Protein AF-A0A8J7U809-F1 (afdb_monomer_lite)

Radius of gyration: 21.34 Å; chains: 1; bounding box: 51×38×68 Å

Structure (mmCIF, N/CA/C/O backbone):
data_AF-A0A8J7U809-F1
#
_entry.id   AF-A0A8J7U809-F1
#
loop_
_atom_site.group_PDB
_atom_site.id
_atom_site.type_symbol
_atom_site.label_atom_id
_atom_site.label_alt_id
_atom_site.label_comp_id
_atom_site.label_asym_id
_atom_site.label_entity_id
_atom_site.label_seq_id
_atom_site.pdbx_PDB_ins_code
_atom_site.Cartn_x
_atom_site.Cartn_y
_atom_site.Cartn_z
_atom_site.occupancy
_atom_site.B_iso_or_equiv
_atom_site.auth_seq_id
_atom_site.auth_comp_id
_atom_site.auth_asym_id
_atom_site.auth_atom_id
_atom_site.pdbx_PDB_model_num
ATOM 1 N N . MET A 1 1 ? -17.780 -1.049 2.757 1.00 87.25 1 MET A N 1
ATOM 2 C CA . MET A 1 1 ? -16.863 -1.642 3.745 1.00 87.25 1 MET A CA 1
ATOM 3 C C . MET A 1 1 ? -16.172 -0.496 4.441 1.00 87.25 1 MET A C 1
ATOM 5 O O . MET A 1 1 ? -15.842 0.490 3.778 1.00 87.25 1 MET A O 1
ATOM 9 N N . ILE A 1 2 ? -15.963 -0.639 5.744 1.00 90.44 2 ILE A N 1
ATOM 10 C CA . ILE A 1 2 ? -15.298 0.356 6.579 1.00 90.44 2 ILE A CA 1
ATOM 11 C C . ILE A 1 2 ? -13.936 -0.203 6.979 1.00 90.44 2 ILE A C 1
ATOM 13 O O . ILE A 1 2 ? -13.840 -1.363 7.379 1.00 90.44 2 ILE A O 1
ATOM 17 N N . ALA A 1 3 ? -12.890 0.609 6.879 1.00 91.12 3 ALA A N 1
ATOM 18 C CA . ALA A 1 3 ? -11.590 0.267 7.443 1.00 91.12 3 ALA A CA 1
ATOM 19 C C . ALA A 1 3 ? -11.371 1.038 8.744 1.00 91.12 3 ALA A C 1
ATOM 21 O O . ALA A 1 3 ? -11.669 2.228 8.809 1.00 91.12 3 ALA A O 1
ATOM 22 N N . VAL A 1 4 ? -10.847 0.376 9.769 1.00 89.94 4 VAL A N 1
ATOM 23 C CA . VAL A 1 4 ? -10.556 0.970 11.073 1.00 89.94 4 VAL A CA 1
ATOM 24 C C . VAL A 1 4 ? -9.063 0.851 11.341 1.00 89.94 4 VAL A C 1
ATOM 26 O O . VAL A 1 4 ? -8.534 -0.257 11.362 1.00 89.94 4 VAL A O 1
ATOM 29 N N . PHE A 1 5 ? -8.403 1.981 11.580 1.00 89.75 5 PHE A N 1
ATOM 30 C CA . PHE A 1 5 ? -7.004 2.036 12.002 1.00 89.75 5 PHE A CA 1
ATOM 31 C C . PHE A 1 5 ? -6.913 2.512 13.449 1.00 89.75 5 PHE A C 1
ATOM 33 O O . PHE A 1 5 ? -7.581 3.472 13.841 1.00 89.75 5 PHE A O 1
ATOM 40 N N . LEU A 1 6 ? -6.077 1.847 14.238 1.00 83.88 6 LEU A N 1
ATOM 41 C CA . LEU A 1 6 ? -5.802 2.213 15.628 1.00 83.88 6 LEU A CA 1
ATOM 42 C C . LEU A 1 6 ? -4.673 3.248 15.675 1.00 83.88 6 LEU A C 1
ATOM 44 O O . LEU A 1 6 ? -3.724 3.136 14.906 1.00 83.88 6 LEU A O 1
ATOM 48 N N . VAL A 1 7 ? -4.774 4.253 16.553 1.00 80.94 7 VAL A N 1
ATOM 49 C CA . VAL A 1 7 ? -3.770 5.334 16.647 1.00 80.94 7 VAL A CA 1
ATOM 50 C C . VAL A 1 7 ? -3.157 5.490 18.048 1.00 80.94 7 VAL A C 1
ATOM 52 O O . VAL A 1 7 ? -2.000 5.889 18.154 1.00 80.94 7 VAL A O 1
ATOM 55 N N . ASP A 1 8 ? -3.885 5.177 19.125 1.00 68.50 8 ASP A N 1
ATOM 56 C CA . ASP A 1 8 ? -3.494 5.606 20.482 1.00 68.50 8 ASP A CA 1
ATOM 57 C C . ASP A 1 8 ? -2.320 4.858 21.126 1.00 68.50 8 ASP A C 1
ATOM 59 O O . ASP A 1 8 ? -1.417 5.502 21.653 1.00 68.50 8 ASP A O 1
ATOM 63 N N . GLU A 1 9 ? -2.325 3.520 21.146 1.00 72.81 9 GLU A N 1
ATOM 64 C CA . GLU A 1 9 ? -1.289 2.722 21.839 1.00 72.81 9 GLU A CA 1
ATOM 65 C C . GLU A 1 9 ? -0.040 2.465 20.970 1.00 72.81 9 GLU A C 1
ATOM 67 O O . GLU A 1 9 ? 0.772 1.587 21.259 1.00 72.81 9 GLU A O 1
ATOM 72 N N . ILE A 1 10 ? 0.141 3.233 19.896 1.00 78.19 10 ILE A N 1
ATOM 73 C CA . ILE A 1 10 ? 1.303 3.108 19.016 1.00 78.19 10 ILE A CA 1
ATOM 74 C C . ILE A 1 10 ? 2.456 3.946 19.586 1.00 78.19 10 ILE A C 1
ATOM 76 O O . ILE A 1 10 ? 2.270 5.110 19.953 1.00 78.19 10 ILE A O 1
ATOM 80 N N . SER A 1 11 ? 3.663 3.369 19.645 1.00 82.88 11 SER A N 1
ATOM 81 C CA . SER A 1 11 ? 4.867 4.123 20.014 1.00 82.88 11 SER A CA 1
ATOM 82 C C . SER A 1 11 ? 5.092 5.283 19.039 1.00 82.88 11 SER A C 1
ATOM 84 O O . SER A 1 11 ? 4.754 5.192 17.858 1.00 82.88 11 SER A O 1
ATOM 86 N N . GLU A 1 12 ? 5.678 6.387 19.507 1.00 84.12 12 GLU A N 1
ATOM 87 C CA . GLU A 1 12 ? 5.858 7.570 18.652 1.00 84.12 12 GLU A CA 1
ATOM 88 C C . GLU A 1 12 ? 6.683 7.241 17.393 1.00 84.12 12 GLU A C 1
ATOM 90 O O . GLU A 1 12 ? 6.360 7.707 16.305 1.00 84.12 12 GLU A O 1
ATOM 95 N N . ASP A 1 13 ? 7.667 6.342 17.505 1.00 84.25 13 ASP A N 1
ATOM 96 C CA . ASP A 1 13 ? 8.478 5.885 16.373 1.00 84.25 13 ASP A CA 1
ATOM 97 C C . ASP A 1 13 ? 7.673 5.125 15.311 1.00 84.25 13 ASP A C 1
ATOM 99 O O . ASP A 1 13 ? 7.875 5.347 14.112 1.00 84.25 13 ASP A O 1
ATOM 103 N N . ILE A 1 14 ? 6.755 4.241 15.718 1.00 85.50 14 ILE A N 1
ATOM 104 C CA . ILE A 1 14 ? 5.893 3.503 14.784 1.00 85.50 14 ILE A CA 1
ATOM 105 C C . ILE A 1 14 ? 4.862 4.457 14.172 1.00 85.50 14 ILE A C 1
ATOM 107 O O . ILE A 1 14 ? 4.617 4.402 12.965 1.00 85.50 14 ILE A O 1
ATOM 111 N N . PHE A 1 15 ? 4.295 5.364 14.972 1.00 87.19 15 PHE A N 1
ATOM 112 C CA . PHE A 1 15 ? 3.338 6.360 14.494 1.00 87.19 15 PHE A CA 1
ATOM 113 C C . PHE A 1 15 ? 3.970 7.267 13.431 1.00 87.19 15 PHE A C 1
ATOM 115 O O . PHE A 1 15 ? 3.416 7.428 12.340 1.00 87.19 15 PHE A O 1
ATOM 122 N N . GLU A 1 16 ? 5.164 7.800 13.707 1.00 86.62 16 GLU A N 1
ATOM 123 C CA . GLU A 1 16 ? 5.934 8.574 12.736 1.00 86.62 16 GLU A CA 1
ATOM 124 C C . GLU A 1 16 ? 6.230 7.760 11.480 1.00 86.62 16 GLU A C 1
ATOM 126 O O . GLU A 1 16 ? 6.070 8.269 10.372 1.00 86.62 16 GLU A O 1
ATOM 131 N N . SER A 1 17 ? 6.617 6.494 11.625 1.00 86.88 17 SER A N 1
ATOM 132 C CA . SER A 1 17 ? 6.933 5.621 10.493 1.00 86.88 17 SER A CA 1
ATOM 133 C C . SER A 1 17 ? 5.714 5.376 9.595 1.00 86.88 17 SER A C 1
ATOM 135 O O . SER A 1 17 ? 5.776 5.577 8.384 1.00 86.88 17 SER A O 1
ATOM 137 N N . PHE A 1 18 ? 4.579 4.979 10.167 1.00 89.00 18 PHE A N 1
ATOM 138 C CA . PHE A 1 18 ? 3.418 4.553 9.386 1.00 89.00 18 PHE A CA 1
ATOM 139 C C . PHE A 1 18 ? 2.595 5.726 8.827 1.00 89.00 18 PHE A C 1
ATOM 141 O O . PHE A 1 18 ? 2.173 5.700 7.665 1.00 89.00 18 PHE A O 1
ATOM 148 N N . PHE A 1 19 ? 2.376 6.772 9.633 1.00 88.56 19 PHE A N 1
ATOM 149 C CA . PHE A 1 19 ? 1.457 7.860 9.285 1.00 88.56 19 PHE A CA 1
ATOM 150 C C . PHE A 1 19 ? 2.133 9.103 8.707 1.00 88.56 19 PHE A C 1
ATOM 152 O O . PHE A 1 19 ? 1.469 9.846 7.986 1.00 88.56 19 PHE A O 1
ATOM 159 N N . LEU A 1 20 ? 3.409 9.360 9.020 1.00 87.31 20 LEU A N 1
ATOM 160 C CA . LEU A 1 20 ? 4.059 10.645 8.713 1.00 87.31 20 LEU A CA 1
ATOM 161 C C . LEU A 1 20 ? 5.297 10.517 7.819 1.00 87.31 20 LEU A C 1
ATOM 163 O O . LEU A 1 20 ? 5.642 11.450 7.096 1.00 87.31 20 LEU A O 1
ATOM 167 N N . THR A 1 21 ? 5.980 9.378 7.850 1.00 87.25 21 THR A N 1
ATOM 168 C CA . THR A 1 21 ? 7.201 9.168 7.076 1.00 87.25 21 THR A CA 1
ATOM 169 C C . THR A 1 21 ? 6.850 8.805 5.643 1.00 87.25 21 THR A C 1
ATOM 171 O O . THR A 1 21 ? 5.919 8.039 5.376 1.00 87.25 21 THR A O 1
ATOM 174 N N . ARG A 1 22 ? 7.610 9.361 4.693 1.00 85.25 22 ARG A N 1
ATOM 175 C CA . ARG A 1 22 ? 7.462 8.975 3.294 1.00 85.25 22 ARG A CA 1
ATOM 176 C C . ARG A 1 22 ? 7.934 7.539 3.095 1.00 85.25 22 ARG A C 1
ATOM 178 O O . ARG A 1 22 ? 9.057 7.174 3.424 1.00 85.25 22 ARG A O 1
ATOM 185 N N . PHE A 1 23 ? 7.044 6.757 2.519 1.00 84.69 23 PHE A N 1
ATOM 186 C CA . PHE A 1 23 ? 7.219 5.404 2.060 1.00 84.69 23 PHE A CA 1
ATOM 187 C C . PHE A 1 23 ? 6.768 5.358 0.604 1.00 84.69 23 PHE A C 1
ATOM 189 O O . PHE A 1 23 ? 5.581 5.494 0.298 1.00 84.69 23 PHE A O 1
ATOM 196 N N . CYS A 1 24 ? 7.722 5.200 -0.313 1.00 83.50 24 CYS A N 1
ATOM 197 C CA . CYS A 1 24 ? 7.431 5.185 -1.745 1.00 83.50 24 CYS A CA 1
ATOM 198 C C . CYS A 1 24 ? 6.801 6.503 -2.250 1.00 83.50 24 CYS A C 1
ATOM 200 O O . CYS A 1 24 ? 5.955 6.494 -3.142 1.00 83.50 24 CYS A O 1
ATOM 202 N N . GLY A 1 25 ? 7.203 7.652 -1.691 1.00 79.50 25 GLY A N 1
ATOM 203 C CA . GLY A 1 25 ? 6.721 8.975 -2.119 1.00 79.50 25 GLY A CA 1
ATOM 204 C C . GLY A 1 25 ? 5.319 9.365 -1.625 1.00 79.50 25 GLY A C 1
ATOM 205 O O . GLY A 1 25 ? 4.874 10.479 -1.904 1.00 79.50 25 GLY A O 1
ATOM 206 N N . ILE A 1 26 ? 4.645 8.495 -0.873 1.00 86.06 26 ILE A N 1
ATOM 207 C CA . ILE A 1 26 ? 3.425 8.757 -0.080 1.00 86.06 26 ILE A CA 1
ATOM 208 C C . ILE A 1 26 ? 3.657 8.238 1.348 1.00 86.06 26 ILE A C 1
ATOM 210 O O . ILE A 1 26 ? 4.804 8.009 1.691 1.00 86.06 26 ILE A O 1
ATOM 214 N N . THR A 1 27 ? 2.649 8.069 2.205 1.00 89.81 27 THR A N 1
ATOM 215 C CA . THR A 1 27 ? 2.818 7.364 3.498 1.00 89.81 27 THR A CA 1
ATOM 216 C C . THR A 1 27 ? 2.344 5.920 3.405 1.00 89.81 27 THR A C 1
ATOM 218 O O . THR A 1 27 ? 1.560 5.587 2.511 1.00 89.81 27 THR A O 1
ATOM 221 N N . ALA A 1 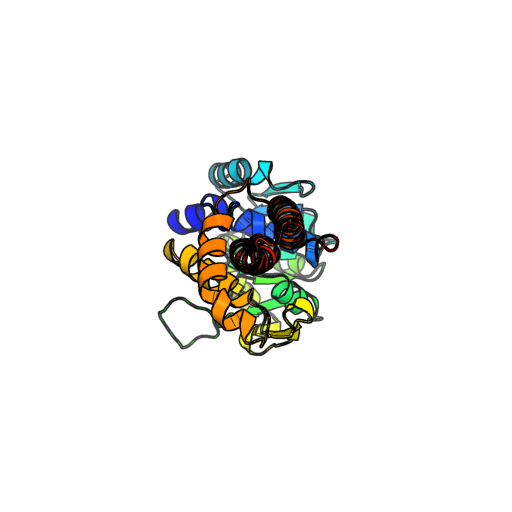28 ? 2.789 5.066 4.331 1.00 89.56 28 ALA A N 1
ATOM 222 C CA . ALA A 1 28 ? 2.309 3.686 4.423 1.00 89.56 28 ALA A CA 1
ATOM 223 C C . ALA A 1 28 ? 0.781 3.649 4.609 1.00 89.56 28 ALA A C 1
ATOM 225 O O . ALA A 1 28 ? 0.085 3.009 3.826 1.00 89.56 28 ALA A O 1
ATOM 226 N N . PHE A 1 29 ? 0.253 4.477 5.517 1.00 91.81 29 PHE A N 1
ATOM 227 C CA . PHE A 1 29 ? -1.189 4.642 5.709 1.00 91.81 29 PHE A CA 1
ATOM 228 C C . PHE A 1 29 ? -1.946 5.005 4.417 1.00 91.81 29 PHE A C 1
ATOM 230 O O . PHE A 1 29 ? -2.967 4.393 4.094 1.00 91.81 29 PHE A O 1
ATOM 237 N N . VAL A 1 30 ? -1.455 5.985 3.646 1.00 89.88 30 VAL A N 1
ATOM 238 C CA . VAL A 1 30 ? -2.095 6.392 2.382 1.00 89.88 30 VAL A CA 1
ATOM 239 C C . VAL A 1 30 ? -2.060 5.259 1.359 1.00 89.88 30 VAL A C 1
ATOM 241 O O . VAL A 1 30 ? -3.051 5.032 0.661 1.00 89.88 30 VAL A O 1
ATOM 244 N N . ARG A 1 31 ? -0.933 4.545 1.271 1.00 90.38 31 ARG A N 1
ATOM 245 C CA . ARG A 1 31 ? -0.767 3.400 0.374 1.00 90.38 31 ARG A CA 1
ATOM 246 C C . ARG A 1 31 ? -1.799 2.317 0.678 1.00 90.38 31 ARG A C 1
ATOM 248 O O . ARG A 1 31 ? -2.484 1.857 -0.234 1.00 90.38 31 ARG A O 1
ATOM 255 N N . ASP A 1 32 ? -1.941 1.949 1.944 1.00 91.81 32 ASP A N 1
ATOM 256 C CA . ASP A 1 32 ? -2.876 0.904 2.353 1.00 91.81 32 ASP A CA 1
ATOM 257 C C . ASP A 1 32 ? -4.326 1.341 2.116 1.00 91.81 32 ASP A C 1
ATOM 259 O O . ASP A 1 32 ? -5.125 0.569 1.592 1.00 91.81 32 ASP A O 1
ATOM 263 N N . CYS A 1 33 ? -4.661 2.615 2.349 1.00 90.12 33 CYS A N 1
ATOM 264 C CA . CYS A 1 33 ? -5.972 3.160 1.988 1.00 90.12 33 CYS A CA 1
ATOM 265 C C . CYS A 1 33 ? -6.284 3.044 0.484 1.00 90.12 33 CYS A C 1
ATOM 267 O O . CYS A 1 33 ? -7.431 2.773 0.119 1.00 90.12 33 CYS A O 1
ATOM 269 N N . TYR A 1 34 ? -5.302 3.238 -0.407 1.00 87.62 34 TYR A N 1
ATOM 270 C CA . TYR A 1 34 ? -5.517 3.048 -1.846 1.00 87.62 34 TYR A CA 1
ATOM 271 C C . TYR A 1 34 ? -5.812 1.595 -2.205 1.00 87.62 34 TYR A C 1
ATOM 273 O O . TYR A 1 34 ? -6.729 1.345 -2.988 1.00 87.62 34 TYR A O 1
ATOM 281 N N . ILE A 1 35 ? -5.091 0.656 -1.597 1.00 89.06 35 ILE A N 1
ATOM 282 C CA . ILE A 1 35 ? -5.301 -0.780 -1.806 1.00 89.06 35 ILE A CA 1
ATOM 283 C C . ILE A 1 35 ? -6.687 -1.185 -1.303 1.00 89.06 35 ILE A C 1
ATOM 285 O O . ILE A 1 35 ? -7.449 -1.818 -2.027 1.00 89.06 35 ILE A O 1
ATOM 289 N N . LEU A 1 36 ? -7.072 -0.734 -0.108 1.00 90.31 36 LEU A N 1
ATOM 290 C CA . LEU A 1 36 ? -8.393 -0.999 0.463 1.00 90.31 36 LEU A CA 1
ATOM 291 C C . LEU A 1 36 ? -9.534 -0.413 -0.367 1.00 90.31 36 LEU A C 1
ATOM 293 O O . LEU A 1 36 ? -10.589 -1.029 -0.520 1.00 90.31 36 LEU A O 1
ATOM 297 N N . LYS A 1 37 ? -9.339 0.773 -0.937 1.00 88.88 37 LYS A N 1
ATOM 298 C CA . LYS A 1 37 ? -10.310 1.355 -1.861 1.00 88.88 37 LYS A CA 1
ATOM 299 C C . LYS A 1 37 ? -10.422 0.540 -3.148 1.00 88.88 37 LYS A C 1
ATOM 301 O O . LYS A 1 37 ? -11.529 0.385 -3.657 1.00 88.88 37 LYS A O 1
ATOM 306 N N . LYS A 1 38 ? -9.295 0.070 -3.687 1.00 86.19 38 LYS A N 1
ATOM 307 C CA . LYS A 1 38 ? -9.244 -0.678 -4.945 1.00 86.19 38 LYS A CA 1
ATOM 308 C C . LYS A 1 38 ? -9.876 -2.067 -4.801 1.00 86.19 38 LYS A C 1
ATOM 310 O O . LYS A 1 38 ? -10.791 -2.367 -5.561 1.00 86.19 38 LYS A O 1
ATOM 315 N N . GLU A 1 39 ? -9.436 -2.851 -3.819 1.00 86.88 39 GLU A N 1
ATOM 316 C CA . GLU A 1 39 ? -9.828 -4.263 -3.679 1.00 86.88 39 GLU A CA 1
ATOM 317 C C . GLU A 1 39 ? -11.070 -4.460 -2.807 1.00 86.88 39 GLU A C 1
ATOM 319 O O . GLU A 1 39 ? -11.993 -5.183 -3.167 1.00 86.88 39 GLU A O 1
ATOM 324 N N . ALA A 1 40 ? -11.156 -3.759 -1.674 1.00 85.31 40 ALA A N 1
ATOM 325 C CA . ALA A 1 40 ? -12.255 -3.926 -0.721 1.00 85.31 40 ALA A CA 1
ATOM 326 C C . ALA A 1 40 ? -13.395 -2.901 -0.897 1.00 85.31 40 ALA A C 1
ATOM 328 O O . ALA A 1 40 ? -14.371 -2.917 -0.138 1.00 85.31 40 ALA A O 1
ATOM 329 N N . ASN A 1 41 ? -13.292 -1.995 -1.883 1.00 87.19 41 ASN A N 1
ATOM 330 C CA . ASN A 1 41 ? -14.235 -0.891 -2.116 1.00 87.19 41 ASN A CA 1
ATOM 331 C C . ASN A 1 41 ? -14.538 -0.100 -0.828 1.00 87.19 41 ASN A C 1
ATOM 333 O O . ASN A 1 41 ? -15.690 0.237 -0.521 1.00 87.19 41 ASN A O 1
ATOM 337 N N . VAL A 1 42 ? -13.493 0.146 -0.031 1.00 88.38 42 VAL A N 1
ATOM 338 C CA . VAL A 1 42 ? -13.601 0.924 1.203 1.00 88.38 42 VAL A CA 1
ATOM 339 C C . VAL A 1 42 ? -13.907 2.379 0.860 1.00 88.38 42 VAL A C 1
ATOM 341 O O . VAL A 1 42 ? -13.172 3.032 0.117 1.00 88.38 42 VAL A O 1
ATOM 344 N N . LYS A 1 43 ? -15.020 2.879 1.404 1.00 86.75 43 LYS A N 1
ATOM 345 C CA . LYS A 1 43 ? -15.488 4.262 1.205 1.00 86.75 43 LYS A CA 1
ATOM 346 C C . LYS A 1 43 ? -15.160 5.153 2.396 1.00 86.75 43 LYS A C 1
ATOM 348 O O . LYS A 1 43 ? -14.909 6.343 2.211 1.00 86.75 43 LYS A O 1
ATOM 353 N N . GLU A 1 44 ? -15.141 4.561 3.586 1.00 89.88 44 GLU A N 1
ATOM 354 C CA . GLU A 1 44 ? -14.901 5.241 4.850 1.00 89.88 44 GLU A CA 1
ATOM 355 C C . GLU A 1 44 ? -13.735 4.589 5.596 1.00 89.88 44 GLU A C 1
ATOM 357 O O . GLU A 1 44 ? -13.673 3.366 5.744 1.00 89.88 44 GLU A O 1
ATOM 362 N N . VAL A 1 45 ? -12.818 5.431 6.069 1.00 91.38 45 VAL A N 1
ATOM 363 C CA . VAL A 1 45 ? -11.714 5.053 6.948 1.00 91.38 45 VAL A CA 1
ATOM 364 C C . VAL A 1 45 ? -11.928 5.730 8.296 1.00 91.38 45 VAL A C 1
ATOM 366 O O . VAL A 1 45 ? -12.041 6.953 8.381 1.00 91.38 45 VAL A O 1
ATOM 369 N N . ILE A 1 46 ? -11.975 4.936 9.357 1.00 90.38 46 ILE A N 1
ATOM 370 C CA . ILE A 1 46 ? -12.119 5.408 10.728 1.00 90.38 46 ILE A CA 1
ATOM 371 C C . ILE A 1 46 ? -10.761 5.324 11.422 1.00 90.38 46 ILE A C 1
ATOM 373 O O . ILE A 1 46 ? -10.143 4.262 11.463 1.00 90.38 46 ILE A O 1
ATOM 377 N N . LEU A 1 47 ? -10.310 6.437 11.993 1.00 89.38 47 LEU A N 1
ATOM 378 C CA . LEU A 1 47 ? -9.174 6.465 12.910 1.00 89.38 47 LEU A CA 1
ATOM 379 C C . LEU A 1 47 ? -9.708 6.390 14.340 1.00 89.38 47 LEU A C 1
ATOM 381 O O . LEU A 1 47 ? -10.376 7.324 14.793 1.00 89.38 47 LEU A O 1
ATOM 385 N N . LEU A 1 48 ? -9.433 5.286 15.035 1.00 86.50 48 LEU A N 1
ATOM 386 C CA . LEU A 1 48 ? -9.756 5.138 16.451 1.00 86.50 48 LEU A CA 1
ATOM 387 C C . LEU A 1 48 ? -8.633 5.769 17.283 1.00 86.50 48 LEU A C 1
ATOM 389 O O . LEU A 1 48 ? -7.524 5.229 17.354 1.00 86.50 48 LEU A O 1
ATOM 393 N N . ALA A 1 49 ? -8.936 6.931 17.862 1.00 84.50 49 ALA A N 1
ATOM 394 C CA . ALA A 1 49 ? -8.016 7.722 18.668 1.00 84.50 49 ALA A CA 1
ATOM 395 C C . ALA A 1 49 ? -8.745 8.463 19.807 1.00 84.50 49 ALA A C 1
ATOM 397 O O . ALA A 1 49 ? -9.626 9.294 19.571 1.00 84.50 49 ALA A O 1
ATOM 398 N N . LYS A 1 50 ? -8.335 8.204 21.046 1.00 79.81 50 LYS A N 1
ATOM 399 C CA . LYS A 1 50 ? -8.599 8.969 22.264 1.00 79.81 50 LYS A CA 1
ATOM 400 C C . LYS A 1 50 ? -7.880 10.309 22.188 1.00 79.81 50 LYS A C 1
ATOM 402 O O . LYS A 1 50 ? -8.497 11.334 22.477 1.00 79.81 50 LYS A O 1
ATOM 407 N N . ASP A 1 51 ? -6.613 10.324 21.757 1.00 81.50 51 ASP A N 1
ATOM 408 C CA . ASP A 1 51 ? -5.916 11.579 21.468 1.00 81.50 51 ASP A CA 1
ATOM 409 C C . ASP A 1 51 ? -6.217 12.047 20.043 1.00 81.50 51 ASP A C 1
ATOM 411 O O . ASP A 1 51 ? -5.547 11.713 19.059 1.00 81.50 51 ASP A O 1
ATOM 415 N N . ARG A 1 52 ? -7.236 12.899 19.948 1.00 83.94 52 ARG A N 1
ATOM 416 C CA . ARG A 1 52 ? -7.668 13.492 18.686 1.00 83.94 52 ARG A CA 1
ATOM 417 C C . ARG A 1 52 ? -6.545 14.259 17.977 1.00 83.94 52 ARG A C 1
ATOM 419 O O . ARG A 1 52 ? -6.526 14.264 16.749 1.00 83.94 52 ARG A O 1
ATOM 426 N N . LYS A 1 53 ? -5.581 14.846 18.701 1.00 85.62 53 LYS A N 1
ATOM 427 C CA . LYS A 1 53 ? -4.483 15.615 18.086 1.00 85.62 53 LYS A CA 1
ATOM 428 C C . LYS A 1 53 ? -3.568 14.725 17.246 1.00 85.62 53 LYS A C 1
ATOM 430 O O . LYS A 1 53 ? -3.164 15.128 16.155 1.00 85.62 53 LYS A O 1
ATOM 435 N N . LYS A 1 54 ? -3.263 13.510 17.719 1.00 83.94 54 LYS A N 1
ATOM 436 C CA . LYS A 1 54 ? -2.466 12.532 16.958 1.00 83.94 54 LYS A CA 1
ATOM 437 C C . LYS A 1 54 ? -3.173 12.127 15.668 1.00 83.94 54 LYS A C 1
ATOM 439 O O . LYS A 1 54 ? -2.573 12.188 14.595 1.00 83.94 54 LYS A O 1
ATOM 444 N N . ALA A 1 55 ? -4.461 11.799 15.746 1.00 85.44 55 ALA A N 1
ATOM 445 C CA . ALA A 1 55 ? -5.248 11.464 14.562 1.00 85.44 55 ALA A CA 1
ATOM 446 C C . ALA A 1 55 ? -5.357 12.641 13.575 1.00 85.44 55 ALA A C 1
ATOM 448 O O . ALA A 1 55 ? -5.188 12.452 12.373 1.00 85.44 55 ALA A O 1
ATOM 449 N N . GLU A 1 56 ? -5.561 13.869 14.059 1.00 88.12 56 GLU A N 1
ATOM 450 C CA . GLU A 1 56 ? -5.594 15.067 13.211 1.00 88.12 56 GLU A CA 1
ATOM 451 C C . GLU A 1 56 ? -4.257 15.307 12.496 1.00 88.12 56 GLU A C 1
ATOM 453 O O . GLU A 1 56 ? -4.254 15.624 11.306 1.00 88.12 56 GLU A O 1
ATOM 458 N N . LYS A 1 57 ? -3.120 15.072 13.166 1.00 87.44 57 LYS A N 1
ATOM 459 C CA . LYS A 1 57 ? -1.783 15.143 12.550 1.00 87.44 57 LYS A CA 1
ATOM 460 C C . LYS A 1 57 ? -1.623 14.117 11.420 1.00 87.44 57 LYS A C 1
ATOM 462 O O . LYS A 1 57 ? -1.135 14.469 10.345 1.00 87.44 57 LYS A O 1
ATOM 467 N N . ALA A 1 58 ? -2.075 12.878 11.629 1.00 86.06 58 ALA A N 1
ATOM 468 C CA . ALA A 1 58 ? -2.060 11.835 10.600 1.00 86.06 58 ALA A CA 1
ATOM 469 C C . ALA A 1 58 ? -2.930 12.208 9.384 1.00 86.06 58 ALA A C 1
ATOM 471 O O . ALA A 1 58 ? -2.510 12.035 8.235 1.00 86.06 58 ALA A O 1
ATOM 472 N N . ILE A 1 59 ? -4.117 12.778 9.622 1.00 86.56 59 ILE A N 1
ATOM 473 C CA . ILE A 1 59 ? -5.015 13.244 8.556 1.00 86.56 59 ILE A CA 1
ATOM 474 C C . ILE A 1 59 ? -4.409 14.423 7.803 1.00 86.56 59 ILE A C 1
ATOM 476 O O . ILE A 1 59 ? -4.424 14.410 6.577 1.00 86.56 59 ILE A O 1
ATOM 480 N N . ALA A 1 60 ? -3.860 15.423 8.494 1.00 85.69 60 ALA A N 1
ATOM 481 C CA . ALA A 1 60 ? -3.285 16.609 7.861 1.00 85.69 60 ALA A CA 1
ATOM 482 C C . ALA A 1 60 ? -2.170 16.251 6.866 1.00 85.69 60 ALA A C 1
ATOM 484 O O . ALA A 1 60 ? -2.067 16.859 5.802 1.00 85.69 60 ALA A O 1
ATOM 485 N N . PHE A 1 61 ? -1.374 15.225 7.178 1.00 80.00 61 PHE A N 1
ATOM 486 C CA . PHE A 1 61 ? -0.327 14.732 6.286 1.00 80.00 61 PHE A CA 1
ATOM 487 C C . PHE A 1 61 ? -0.875 13.910 5.102 1.00 80.00 61 PHE A C 1
ATOM 489 O O . PHE A 1 61 ? -0.304 13.914 4.010 1.00 80.00 61 PHE A O 1
ATOM 496 N N . SER A 1 62 ? -1.999 13.219 5.305 1.00 80.56 62 SER A N 1
ATOM 497 C CA . SER A 1 62 ? -2.543 12.221 4.370 1.00 80.56 62 SER A CA 1
ATOM 498 C C . SER A 1 62 ? -3.666 12.748 3.465 1.00 80.56 62 SER A C 1
ATOM 500 O O . SER A 1 62 ? -3.904 12.204 2.384 1.00 80.56 62 SER A O 1
ATOM 502 N N . SER A 1 63 ? -4.355 13.816 3.872 1.00 75.44 63 SER A N 1
ATOM 503 C CA . SER A 1 63 ? -5.566 14.351 3.230 1.00 75.44 63 SER A CA 1
ATOM 504 C C . SER A 1 63 ? -5.342 14.783 1.781 1.00 75.44 63 SER A C 1
ATOM 506 O O . SER A 1 63 ? -6.202 14.562 0.930 1.00 75.44 63 SER A O 1
ATOM 508 N N . ASN A 1 64 ? -4.155 15.312 1.471 1.00 75.38 64 ASN A N 1
ATOM 509 C CA . ASN A 1 64 ? -3.783 15.726 0.116 1.00 75.38 64 ASN A CA 1
ATOM 510 C C . ASN A 1 64 ? -3.762 14.558 -0.885 1.00 75.38 64 ASN A C 1
ATOM 512 O O . ASN A 1 64 ? -3.930 14.772 -2.088 1.00 75.38 64 ASN A O 1
ATOM 516 N N . TYR A 1 65 ? -3.580 13.328 -0.400 1.00 73.94 65 TYR A N 1
ATOM 517 C CA . TYR A 1 65 ? -3.517 12.128 -1.229 1.00 73.94 65 TYR A CA 1
ATOM 518 C C . TYR A 1 65 ? -4.859 11.379 -1.263 1.00 73.94 65 TYR A C 1
ATOM 520 O O . TYR A 1 65 ? -5.267 10.871 -2.306 1.00 73.94 65 TYR A O 1
ATOM 528 N N . LEU A 1 66 ? -5.611 11.355 -0.160 1.00 79.69 66 LEU A N 1
ATOM 529 C CA . LEU A 1 66 ? -6.819 10.533 -0.013 1.00 79.69 66 LEU A CA 1
ATOM 530 C C . LEU A 1 66 ? -8.059 11.145 -0.692 1.00 79.69 66 LEU A C 1
ATOM 532 O O . LEU A 1 66 ? -9.000 11.610 -0.054 1.00 79.69 66 LEU A O 1
ATOM 536 N N . ARG A 1 67 ? -8.100 11.111 -2.030 1.00 74.62 67 ARG A N 1
ATOM 537 C CA . ARG A 1 67 ? -9.274 11.545 -2.808 1.00 74.62 67 ARG A CA 1
ATOM 538 C C . ARG A 1 67 ? -10.396 10.500 -2.782 1.00 74.62 67 ARG A C 1
ATOM 540 O O . ARG A 1 67 ? -10.193 9.340 -3.154 1.00 74.62 67 ARG A O 1
ATOM 547 N N . LYS A 1 68 ? -11.625 10.949 -2.494 1.00 79.56 68 LYS A N 1
ATOM 548 C CA . LYS A 1 68 ? -12.863 10.134 -2.485 1.00 79.56 68 LYS A CA 1
ATOM 549 C C . LYS A 1 68 ? -12.884 9.014 -1.428 1.00 79.56 68 LYS A C 1
ATOM 551 O O . LYS A 1 68 ? -13.535 7.999 -1.651 1.00 79.56 68 LYS A O 1
ATOM 556 N N . ILE A 1 69 ? -12.152 9.181 -0.330 1.00 84.44 69 ILE A N 1
ATOM 557 C CA . ILE A 1 69 ? -12.271 8.356 0.878 1.00 84.44 69 ILE A CA 1
ATOM 558 C C . ILE A 1 69 ? -12.667 9.313 1.999 1.00 84.44 69 ILE A C 1
ATOM 560 O O . ILE A 1 69 ? -11.981 10.314 2.204 1.00 84.44 69 ILE A O 1
ATOM 564 N N . SER A 1 70 ? -13.778 9.054 2.687 1.00 87.00 70 SER A N 1
ATOM 565 C CA . SER A 1 70 ? -14.144 9.838 3.867 1.00 87.00 70 SER A CA 1
ATOM 566 C C . SER A 1 70 ? -13.340 9.344 5.062 1.00 87.00 70 SER A C 1
ATOM 568 O O . SER A 1 70 ? -13.334 8.149 5.345 1.00 87.00 70 SER A O 1
ATOM 570 N N . ILE A 1 71 ? -12.664 10.254 5.761 1.00 89.00 71 ILE A N 1
ATOM 571 C CA . ILE A 1 71 ? -11.920 9.921 6.976 1.00 89.00 71 ILE A CA 1
ATOM 572 C C . ILE A 1 71 ? -12.674 10.485 8.170 1.00 89.00 71 ILE A C 1
ATOM 574 O O . ILE A 1 71 ? -13.003 11.673 8.188 1.00 89.00 71 ILE A O 1
ATOM 578 N N . ARG A 1 72 ? -12.929 9.643 9.170 1.00 89.44 72 ARG A N 1
ATOM 579 C CA . ARG A 1 72 ? -13.594 10.032 10.413 1.00 89.44 72 ARG A CA 1
ATOM 580 C C . ARG A 1 72 ? -12.717 9.678 11.606 1.00 89.44 72 ARG A C 1
ATOM 582 O O . ARG A 1 72 ? -12.186 8.576 11.678 1.00 89.44 72 ARG A O 1
ATOM 589 N N . ILE A 1 73 ? -12.587 10.600 12.556 1.00 88.38 73 ILE A N 1
ATOM 590 C CA . ILE A 1 73 ? -11.953 10.310 13.847 1.00 88.38 73 ILE A CA 1
ATOM 591 C C . ILE A 1 73 ? -13.045 9.899 14.822 1.00 88.38 73 ILE A C 1
ATOM 593 O O . ILE A 1 73 ? -14.071 10.574 14.933 1.00 88.38 73 ILE A O 1
ATOM 597 N N . VAL A 1 74 ? -12.808 8.801 15.521 1.00 86.94 74 VAL A N 1
ATOM 598 C CA . VAL A 1 74 ? -13.701 8.260 16.536 1.00 86.94 74 VAL A CA 1
ATOM 599 C C . VAL A 1 74 ? -12.887 7.995 17.794 1.00 86.94 74 VAL A C 1
ATOM 601 O O . VAL A 1 74 ? -11.771 7.498 17.712 1.00 86.94 74 VAL A O 1
ATOM 604 N N . SER A 1 75 ? -13.448 8.307 18.959 1.00 80.50 75 SER A N 1
ATOM 605 C CA . SER A 1 75 ? -12.816 8.047 20.259 1.00 80.50 75 SER A CA 1
ATOM 606 C C . SER A 1 75 ? -13.399 6.834 20.989 1.00 80.50 75 SER A C 1
ATOM 608 O O . SER A 1 75 ? -12.780 6.334 21.923 1.00 80.50 75 SER A O 1
ATOM 610 N N . SER A 1 76 ? -14.575 6.344 20.573 1.00 77.25 76 SER A N 1
ATOM 611 C CA . SER A 1 76 ? -15.258 5.205 21.196 1.00 77.25 76 SER A CA 1
ATOM 612 C C . SER A 1 76 ? -15.715 4.172 20.174 1.00 77.25 76 SER A C 1
ATOM 614 O O . SER A 1 76 ? -16.311 4.475 19.141 1.00 77.25 76 SER A O 1
ATOM 616 N N . VAL A 1 77 ? -15.522 2.907 20.521 1.00 76.50 77 VAL A N 1
ATOM 617 C CA . VAL A 1 77 ? -15.883 1.759 19.682 1.00 76.50 77 VAL A CA 1
ATOM 618 C C . VAL A 1 77 ? -17.382 1.655 19.463 1.00 76.50 77 VAL A C 1
ATOM 620 O O . VAL A 1 77 ? -17.813 1.175 18.419 1.00 76.50 77 VAL A O 1
ATOM 623 N N . LYS A 1 78 ? -18.199 2.185 20.378 1.00 77.12 78 LYS A N 1
ATOM 624 C CA . LYS A 1 78 ? -19.657 2.235 20.207 1.00 77.12 78 LYS A CA 1
ATOM 625 C C . LYS A 1 78 ? -20.060 2.973 18.931 1.00 77.12 78 LYS A C 1
ATOM 627 O O . LYS A 1 78 ? -21.072 2.633 18.321 1.00 77.12 78 LYS A O 1
ATOM 632 N N . GLU A 1 79 ? -19.282 3.964 18.497 1.00 77.25 79 GLU A N 1
ATOM 633 C CA . GLU A 1 79 ? -19.526 4.637 17.218 1.00 77.25 79 GLU A CA 1
ATOM 634 C C . GLU A 1 79 ? -19.154 3.755 16.020 1.00 77.25 79 GLU A C 1
ATOM 636 O O . GLU A 1 79 ? -19.890 3.745 15.034 1.00 77.25 79 GLU A O 1
ATOM 641 N N . ILE A 1 80 ? -18.082 2.961 16.128 1.00 79.38 80 ILE A N 1
ATOM 642 C CA . ILE A 1 80 ? -17.695 1.971 15.109 1.00 79.38 80 ILE A CA 1
ATOM 643 C C . ILE A 1 80 ? -18.789 0.906 14.975 1.00 79.38 80 ILE A C 1
ATOM 645 O O . ILE A 1 80 ? -19.206 0.582 13.866 1.00 79.38 80 ILE A O 1
ATOM 649 N N . VAL A 1 81 ? -19.326 0.416 16.096 1.00 78.50 81 VAL A N 1
ATOM 650 C CA . VAL A 1 81 ? -20.425 -0.562 16.113 1.00 78.50 81 VAL A CA 1
ATOM 651 C C . VAL A 1 81 ? -21.650 -0.017 15.387 1.00 78.50 81 VAL A C 1
ATOM 653 O O . VAL A 1 81 ? -22.202 -0.691 14.518 1.00 78.50 81 VAL A O 1
ATOM 656 N N . LYS A 1 82 ? -22.040 1.231 15.677 1.00 76.69 82 LYS A N 1
ATOM 657 C CA . LYS A 1 82 ? -23.158 1.897 14.990 1.00 76.69 82 LYS A CA 1
ATOM 658 C C . LYS A 1 82 ? -22.925 1.998 13.481 1.00 76.69 82 LYS A C 1
ATOM 660 O O . LYS A 1 82 ? -23.866 1.772 12.724 1.00 76.69 82 LYS A O 1
ATOM 665 N N . ALA A 1 83 ? -21.698 2.299 13.055 1.00 73.25 83 ALA A N 1
ATOM 666 C CA . ALA A 1 83 ? -21.327 2.356 11.642 1.00 73.25 83 ALA A CA 1
ATOM 667 C C . ALA A 1 83 ? -21.308 0.961 10.975 1.00 73.25 83 ALA A C 1
ATOM 669 O O . ALA A 1 83 ? -21.642 0.825 9.802 1.00 73.25 83 ALA A O 1
ATOM 670 N N . SER A 1 84 ? -21.001 -0.094 11.737 1.00 71.94 84 SER A N 1
ATOM 671 C CA . SER A 1 84 ? -20.828 -1.468 11.241 1.00 71.94 84 SER A CA 1
ATOM 672 C C . SER A 1 84 ? -22.104 -2.279 10.992 1.00 71.94 84 SER A C 1
ATOM 674 O O . SER A 1 84 ? -22.041 -3.379 10.449 1.00 71.94 84 SER A O 1
ATOM 676 N N . ARG A 1 85 ? -23.284 -1.758 11.350 1.00 69.31 85 ARG A N 1
ATOM 677 C CA . ARG A 1 85 ? -24.561 -2.505 11.308 1.00 69.31 85 ARG A CA 1
ATOM 678 C C . ARG A 1 85 ? -24.987 -3.027 9.933 1.00 69.31 85 ARG A C 1
ATOM 680 O O . ARG A 1 85 ? -25.941 -3.787 9.840 1.00 69.31 85 ARG A O 1
ATOM 687 N N . LYS A 1 86 ? -24.371 -2.557 8.850 1.00 71.94 86 LYS A N 1
ATOM 688 C CA . LYS A 1 86 ? -24.650 -3.034 7.483 1.00 71.94 86 LYS A CA 1
ATOM 689 C C . LYS A 1 86 ? -23.389 -3.269 6.663 1.00 71.94 86 LYS A C 1
ATOM 691 O O . LYS A 1 86 ? -23.483 -3.718 5.524 1.00 71.94 86 LYS A O 1
ATOM 696 N N . GLU A 1 87 ? -22.222 -2.960 7.215 1.00 82.00 87 GLU A N 1
ATOM 697 C CA . GLU A 1 87 ? -20.964 -2.993 6.486 1.00 82.00 87 GLU A CA 1
ATOM 698 C C . GLU A 1 87 ? -19.982 -3.939 7.166 1.00 82.00 87 GLU A C 1
ATOM 700 O O . GLU A 1 87 ? -19.901 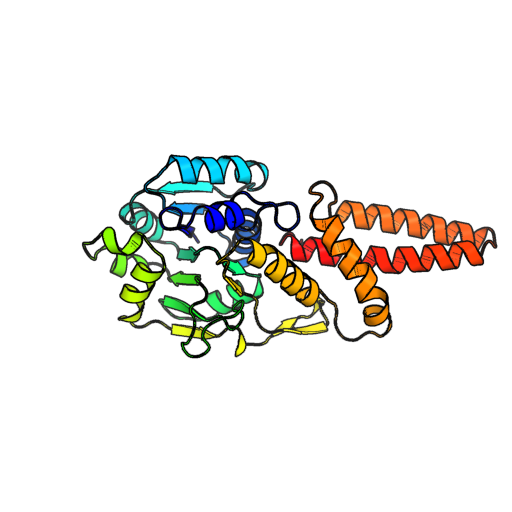-4.000 8.389 1.00 82.00 87 GLU A O 1
ATOM 705 N N . ALA A 1 88 ? -19.217 -4.671 6.360 1.00 82.56 88 ALA A N 1
ATOM 706 C CA . ALA A 1 88 ? -18.056 -5.389 6.859 1.00 82.56 88 ALA A CA 1
ATOM 707 C C . ALA A 1 88 ? -16.998 -4.395 7.365 1.00 82.56 88 ALA A C 1
ATOM 709 O O . ALA A 1 88 ? -16.897 -3.273 6.845 1.00 82.56 88 ALA A O 1
ATOM 710 N N . ILE A 1 89 ? -16.207 -4.826 8.346 1.00 83.75 89 ILE A N 1
ATOM 711 C CA . ILE A 1 89 ? -15.122 -4.028 8.917 1.00 83.75 89 ILE A CA 1
ATOM 712 C C . ILE A 1 89 ? -13.794 -4.724 8.683 1.00 83.75 89 ILE A C 1
ATOM 714 O O . ILE A 1 89 ? -13.654 -5.911 8.971 1.00 83.75 89 ILE A O 1
ATOM 718 N N . LEU A 1 90 ? -12.805 -3.958 8.243 1.00 85.12 90 LEU A N 1
ATOM 719 C CA . LEU A 1 90 ? -11.414 -4.370 8.284 1.00 85.12 90 LEU A CA 1
ATOM 720 C C . LEU A 1 90 ? -10.675 -3.568 9.358 1.00 85.12 90 LEU A C 1
ATOM 722 O O . LEU A 1 90 ? -10.554 -2.351 9.249 1.00 85.12 90 LEU A O 1
ATOM 726 N N . PHE A 1 91 ? -10.195 -4.247 10.393 1.00 83.38 91 PHE A N 1
ATOM 727 C CA . PHE A 1 91 ? -9.317 -3.679 11.408 1.00 83.38 91 PHE A CA 1
ATOM 728 C C . PHE A 1 91 ? -7.861 -3.838 10.986 1.00 83.38 91 PHE A C 1
ATOM 730 O O . PHE A 1 91 ? -7.392 -4.953 10.745 1.00 83.38 91 PHE A O 1
ATOM 737 N N . CYS A 1 92 ? -7.160 -2.712 10.954 1.00 84.31 92 CYS A N 1
ATOM 738 C CA . CYS A 1 92 ? -5.762 -2.608 10.584 1.00 84.31 92 CYS A CA 1
ATOM 739 C C . CYS A 1 92 ? -4.963 -2.018 11.751 1.00 84.31 92 CYS A C 1
ATOM 741 O O . CYS A 1 92 ? -5.248 -0.920 12.234 1.00 84.31 92 CYS A O 1
ATOM 743 N N . ASP A 1 93 ? -3.945 -2.750 12.191 1.00 84.75 93 ASP A N 1
ATOM 744 C CA . ASP A 1 93 ? -2.836 -2.200 12.971 1.00 84.75 93 ASP A CA 1
ATOM 745 C C . ASP A 1 93 ? -1.892 -1.400 12.035 1.00 84.75 93 ASP A C 1
ATOM 747 O O . ASP A 1 93 ? -2.261 -0.957 10.945 1.00 84.75 93 ASP A O 1
ATOM 751 N N . THR A 1 94 ? -0.639 -1.236 12.438 1.00 87.25 94 THR A N 1
ATOM 752 C CA . THR A 1 94 ? 0.465 -0.647 11.669 1.00 87.25 94 THR A CA 1
ATOM 753 C C . THR A 1 94 ? 1.098 -1.671 10.727 1.00 87.25 94 THR A C 1
ATOM 755 O O . THR A 1 94 ? 2.213 -2.162 10.917 1.00 87.25 94 THR A O 1
ATOM 758 N N . VAL A 1 95 ? 0.341 -2.033 9.696 1.00 89.12 95 VAL A N 1
ATOM 759 C CA . VAL A 1 95 ? 0.672 -3.117 8.764 1.00 89.12 95 VAL A CA 1
ATOM 760 C C . VAL A 1 95 ? 0.619 -2.645 7.328 1.00 89.12 95 VAL A C 1
ATOM 762 O O . VAL A 1 95 ? -0.356 -2.031 6.927 1.00 89.12 95 VAL A O 1
ATOM 765 N N . ILE A 1 96 ? 1.636 -3.001 6.548 1.00 89.88 96 ILE A N 1
ATOM 766 C CA . ILE A 1 96 ? 1.682 -2.770 5.105 1.00 89.88 96 ILE A CA 1
ATOM 767 C C . ILE A 1 96 ? 1.301 -4.070 4.406 1.00 89.88 96 ILE A C 1
ATOM 769 O O . ILE A 1 96 ? 1.925 -5.106 4.635 1.00 89.88 96 ILE A O 1
ATOM 773 N N . PHE A 1 97 ? 0.318 -4.027 3.515 1.00 90.56 97 PHE A N 1
ATOM 774 C CA . PHE A 1 97 ? -0.129 -5.201 2.756 1.00 90.56 97 PHE A CA 1
ATOM 775 C C . PHE A 1 97 ? -0.255 -4.904 1.262 1.00 90.56 97 PHE A C 1
ATOM 777 O O . PHE A 1 97 ? -0.106 -3.766 0.824 1.00 90.56 97 PHE A O 1
ATOM 784 N N . ASP A 1 98 ? -0.459 -5.925 0.439 1.00 88.56 98 ASP A N 1
ATOM 785 C CA . ASP A 1 98 ? -0.816 -5.755 -0.969 1.00 88.56 98 ASP A CA 1
ATOM 786 C C . ASP A 1 98 ? -2.238 -6.250 -1.267 1.00 88.56 98 ASP A C 1
ATOM 788 O O . ASP A 1 98 ? -2.949 -6.736 -0.387 1.00 88.56 98 ASP A O 1
ATOM 792 N N . GLU A 1 99 ? -2.645 -6.097 -2.525 1.00 87.62 99 GLU A N 1
ATOM 793 C CA . GLU A 1 99 ? -3.965 -6.487 -3.032 1.00 87.62 99 GLU A CA 1
ATOM 794 C C . GLU A 1 99 ? -4.273 -7.959 -2.729 1.00 87.62 99 GLU A C 1
ATOM 796 O O . GLU A 1 99 ? -5.339 -8.286 -2.214 1.00 87.62 99 GLU A O 1
ATOM 801 N N . SER A 1 100 ? -3.284 -8.836 -2.914 1.00 88.50 100 SER A N 1
ATOM 802 C CA . SER A 1 100 ? -3.466 -10.274 -2.732 1.00 88.50 100 SER A CA 1
ATOM 803 C C . SER A 1 100 ? -3.774 -10.702 -1.298 1.00 88.50 100 SER A C 1
ATOM 805 O O . SER A 1 100 ? -4.430 -11.721 -1.090 1.00 88.50 100 SER A O 1
ATOM 807 N N . THR A 1 101 ? -3.336 -9.935 -0.296 1.00 89.06 101 THR A N 1
ATOM 808 C CA . THR A 1 101 ? -3.682 -10.210 1.108 1.00 89.06 101 THR A CA 1
ATOM 809 C C . THR A 1 101 ? -5.137 -9.868 1.391 1.00 89.06 101 THR A C 1
ATOM 811 O O . THR A 1 101 ? -5.807 -10.588 2.130 1.00 89.06 101 THR A O 1
ATOM 814 N N . ILE A 1 102 ? -5.641 -8.794 0.783 1.00 89.75 102 ILE A N 1
ATOM 815 C CA . ILE A 1 102 ? -7.043 -8.400 0.907 1.00 89.75 102 ILE A CA 1
ATOM 816 C C . ILE A 1 102 ? -7.937 -9.397 0.171 1.00 89.75 102 ILE A C 1
ATOM 818 O O . ILE A 1 102 ? -8.910 -9.862 0.757 1.00 89.75 102 ILE A O 1
ATOM 822 N N . ASP A 1 103 ? -7.566 -9.814 -1.039 1.00 88.88 103 ASP A N 1
ATOM 823 C CA . ASP A 1 103 ? -8.285 -10.862 -1.774 1.00 88.88 103 ASP A CA 1
ATOM 824 C C . ASP A 1 103 ? -8.363 -12.169 -0.983 1.00 88.88 103 ASP A C 1
ATOM 826 O O . ASP A 1 103 ? -9.429 -12.781 -0.887 1.00 88.88 103 ASP A O 1
ATOM 830 N N . LEU A 1 104 ? -7.249 -12.581 -0.369 1.00 87.81 104 LEU A N 1
ATOM 831 C CA . LEU A 1 104 ? -7.207 -13.775 0.467 1.00 87.81 104 LEU A CA 1
ATOM 832 C C . LEU A 1 104 ? -8.139 -13.641 1.682 1.00 87.81 104 LEU A C 1
ATOM 834 O O . LEU A 1 104 ? -8.911 -14.556 1.959 1.00 87.81 104 LEU A O 1
ATOM 838 N N . LEU A 1 105 ? -8.107 -12.501 2.380 1.00 87.25 105 LEU A N 1
ATOM 839 C CA . LEU A 1 105 ? -8.979 -12.234 3.529 1.00 87.25 105 LEU A CA 1
ATOM 840 C C . LEU A 1 105 ? -10.465 -12.245 3.153 1.00 87.25 105 LEU A C 1
ATOM 842 O O . LEU A 1 105 ? -11.271 -12.845 3.861 1.00 87.25 105 LEU A O 1
ATOM 846 N N . LEU A 1 106 ? -10.827 -11.604 2.041 1.00 86.25 106 LEU A N 1
ATOM 847 C CA . LEU A 1 106 ? -12.212 -11.503 1.573 1.00 86.25 106 LEU A CA 1
ATOM 848 C C . LEU A 1 106 ? -12.730 -12.804 0.948 1.00 86.25 106 LEU A C 1
ATOM 850 O O . LEU A 1 106 ? -13.937 -13.053 0.957 1.00 86.25 106 LEU A O 1
ATOM 854 N N . GLY A 1 107 ? -11.838 -13.639 0.410 1.00 84.50 107 GLY A N 1
ATOM 855 C CA . GLY A 1 107 ? -12.179 -14.939 -0.163 1.00 84.50 107 GLY A CA 1
ATOM 856 C C . GLY A 1 107 ? -12.615 -15.972 0.879 1.00 84.50 107 GLY A C 1
ATOM 857 O O . GLY A 1 107 ? -13.355 -16.907 0.553 1.00 84.50 107 GLY A O 1
ATOM 858 N N . VAL A 1 108 ? -12.207 -15.804 2.141 1.00 84.62 108 VAL A N 1
ATOM 859 C CA . VAL A 1 108 ? -12.597 -16.704 3.228 1.00 84.62 108 VAL A CA 1
ATOM 860 C C . VAL A 1 108 ? -14.014 -16.389 3.695 1.00 84.62 108 VAL A C 1
ATOM 862 O O . VAL A 1 108 ? -14.290 -15.368 4.320 1.00 84.62 108 VAL A O 1
ATOM 865 N N . LYS A 1 109 ? -14.936 -17.317 3.422 1.00 80.50 109 LYS A N 1
ATOM 866 C CA . LYS A 1 109 ? -16.344 -17.242 3.839 1.00 80.50 109 LYS A CA 1
ATOM 867 C C . LYS A 1 109 ? -16.504 -17.584 5.324 1.00 80.50 109 LYS A C 1
ATOM 869 O O . LYS A 1 109 ? -17.125 -18.585 5.674 1.00 80.50 109 LYS A O 1
ATOM 874 N N . SER A 1 110 ? -15.935 -16.761 6.196 1.00 82.00 110 SER A N 1
ATOM 875 C CA . SER A 1 110 ? -16.053 -16.895 7.649 1.00 82.00 110 SER A CA 1
ATOM 876 C C . SER A 1 110 ? -16.475 -15.572 8.294 1.00 82.00 110 SER A C 1
ATOM 878 O O . SER A 1 110 ? -16.205 -14.505 7.742 1.00 82.00 110 SER A O 1
ATOM 880 N N . PRO A 1 111 ? -17.161 -15.623 9.452 1.00 80.25 111 PRO A N 1
ATOM 881 C CA . PRO A 1 111 ? -17.665 -14.426 10.123 1.00 80.25 111 PRO A CA 1
ATOM 882 C C . PRO A 1 111 ? -16.540 -13.508 10.614 1.00 80.25 111 PRO A C 1
ATOM 884 O O . PRO A 1 111 ? -16.666 -12.286 10.535 1.00 80.25 111 PRO A O 1
ATOM 887 N N . VAL A 1 112 ? -15.444 -14.097 11.094 1.00 80.75 112 VAL A N 1
ATOM 888 C CA . VAL A 1 112 ? -14.244 -13.392 11.542 1.00 80.75 112 VAL A CA 1
ATOM 889 C C . VAL A 1 112 ? -13.022 -14.090 10.965 1.00 80.75 112 VAL A C 1
ATOM 891 O O . VAL A 1 112 ? -12.885 -15.310 11.092 1.00 80.75 112 VAL A O 1
ATOM 894 N N . VAL A 1 113 ? -12.142 -13.319 10.331 1.00 80.81 113 VAL A N 1
ATOM 895 C CA . VAL A 1 113 ? -10.918 -13.829 9.705 1.00 80.81 113 VAL A CA 1
ATOM 896 C C . VAL A 1 113 ? -9.721 -13.041 10.218 1.00 80.81 113 VAL A C 1
ATOM 898 O O . VAL A 1 113 ? -9.696 -11.815 10.136 1.00 80.81 113 VAL A O 1
ATOM 901 N N . ALA A 1 114 ? -8.720 -13.745 10.739 1.00 82.50 114 ALA A N 1
ATOM 902 C CA . ALA A 1 114 ? -7.454 -13.171 11.174 1.00 82.50 114 ALA A CA 1
ATOM 903 C C . ALA A 1 114 ? -6.323 -13.625 10.249 1.00 82.50 114 ALA A C 1
ATOM 905 O O . ALA A 1 114 ? -6.204 -14.807 9.925 1.00 82.50 114 ALA A O 1
ATOM 906 N N . CYS A 1 115 ? -5.470 -12.686 9.853 1.00 81.81 115 CYS A N 1
ATOM 907 C CA . CYS A 1 115 ? -4.329 -12.970 8.990 1.00 81.81 115 CYS A CA 1
ATOM 908 C C . CYS A 1 115 ? -3.067 -13.251 9.821 1.00 81.81 115 CYS A C 1
ATOM 910 O O . CYS A 1 115 ? -2.714 -12.470 10.715 1.00 81.81 115 CYS A O 1
ATOM 912 N N . LEU A 1 116 ? -2.363 -14.339 9.511 1.00 79.81 116 LEU A N 1
ATOM 913 C CA . LEU A 1 116 ? -1.051 -14.672 10.068 1.00 79.81 116 LEU A CA 1
ATOM 914 C C . LEU A 1 116 ? 0.058 -14.242 9.101 1.00 79.81 116 LEU A C 1
ATOM 916 O O . LEU A 1 116 ? -0.101 -14.331 7.883 1.00 79.81 116 LEU A O 1
ATOM 920 N N . THR A 1 117 ? 1.175 -13.764 9.654 1.00 69.62 117 THR A N 1
ATOM 921 C CA . THR A 1 117 ? 2.353 -13.345 8.882 1.00 69.62 117 THR A CA 1
ATOM 922 C C . THR A 1 117 ? 3.520 -14.304 9.086 1.00 69.62 117 THR A C 1
ATOM 924 O O . THR A 1 117 ? 3.746 -14.797 10.189 1.00 69.62 117 THR A O 1
ATOM 927 N N . SER A 1 118 ? 4.311 -14.509 8.033 1.00 55.59 118 SER A N 1
ATOM 928 C CA . SER A 1 118 ? 5.627 -15.154 8.104 1.00 55.59 118 SER A CA 1
ATOM 929 C C . SER A 1 118 ? 6.794 -14.159 8.072 1.00 55.59 118 SER A C 1
ATOM 931 O O . SER A 1 118 ? 7.930 -14.542 8.338 1.00 55.59 118 SER A O 1
ATOM 933 N N . PHE A 1 119 ? 6.550 -12.890 7.722 1.00 51.94 119 PHE A N 1
ATOM 934 C CA . PHE A 1 119 ? 7.588 -11.863 7.621 1.00 51.94 119 PHE A CA 1
ATOM 935 C C . PHE A 1 119 ? 7.686 -11.082 8.931 1.00 51.94 119 PHE A C 1
ATOM 937 O O . PHE A 1 119 ? 6.866 -10.208 9.211 1.00 51.94 119 PHE A O 1
ATOM 944 N N . ILE A 1 120 ? 8.712 -11.404 9.722 1.00 49.97 120 ILE A N 1
ATOM 945 C CA . ILE A 1 120 ? 9.103 -10.662 10.924 1.00 49.97 120 ILE A CA 1
ATOM 946 C C . ILE A 1 120 ? 10.568 -10.245 10.768 1.00 49.97 120 ILE A C 1
ATOM 948 O O . ILE A 1 120 ? 11.410 -11.096 10.460 1.00 49.97 120 ILE A O 1
ATOM 952 N N . PRO A 1 121 ? 10.916 -8.971 11.008 1.00 40.94 121 PRO A N 1
ATOM 953 C CA . PRO A 1 121 ? 12.295 -8.592 11.252 1.00 40.94 121 PRO A CA 1
ATOM 954 C C . PRO A 1 121 ? 12.709 -9.150 12.621 1.00 40.94 121 PRO A C 1
ATOM 956 O O . PRO A 1 121 ? 12.283 -8.655 13.655 1.00 40.94 121 PRO A O 1
ATOM 959 N N . SER A 1 122 ? 13.472 -10.246 12.597 1.00 40.50 122 SER A N 1
ATOM 960 C CA . SER A 1 122 ? 14.284 -10.810 13.688 1.00 40.50 122 SER A CA 1
ATOM 961 C C . SER A 1 122 ? 13.879 -10.449 15.129 1.00 40.50 122 SER A C 1
ATOM 963 O O . SER A 1 122 ? 14.301 -9.427 15.663 1.00 40.50 122 SER A O 1
ATOM 965 N N . THR A 1 123 ? 13.140 -11.336 15.792 1.00 35.41 123 THR A N 1
ATOM 966 C CA . THR A 1 123 ? 13.504 -12.029 17.049 1.00 35.41 123 THR A CA 1
ATOM 967 C C . THR A 1 123 ? 12.262 -12.768 17.567 1.00 35.41 123 THR A C 1
ATOM 969 O O . THR A 1 123 ? 11.183 -12.199 17.656 1.00 35.41 123 THR A O 1
ATOM 972 N N . ASN A 1 124 ? 12.441 -14.045 17.912 1.00 32.06 124 ASN A N 1
ATOM 973 C CA . ASN A 1 124 ? 11.460 -15.019 18.421 1.00 32.06 124 ASN A CA 1
ATOM 974 C C . ASN A 1 124 ? 10.627 -15.771 17.369 1.00 32.06 124 ASN A C 1
ATOM 976 O O . ASN A 1 124 ? 9.716 -15.255 16.734 1.00 32.06 124 ASN A O 1
ATOM 980 N N . SER A 1 125 ? 10.964 -17.053 17.237 1.00 36.31 125 SER A N 1
ATOM 981 C CA . SER A 1 125 ? 10.586 -17.973 16.167 1.00 36.31 125 SER A CA 1
ATOM 982 C C . SER A 1 125 ? 9.434 -18.935 16.495 1.00 36.31 125 SER A C 1
ATOM 984 O O . SER A 1 125 ? 9.237 -19.870 15.735 1.00 36.31 125 SER A O 1
ATOM 986 N N . ASN A 1 126 ? 8.674 -18.761 17.586 1.00 33.84 126 ASN A N 1
ATOM 987 C CA . ASN A 1 126 ? 7.810 -19.846 18.099 1.00 33.84 126 ASN A CA 1
ATOM 988 C C . ASN A 1 126 ? 6.371 -19.471 18.511 1.00 33.84 126 ASN A C 1
ATOM 990 O O . ASN A 1 126 ? 5.787 -20.107 19.385 1.00 33.84 126 ASN A O 1
ATOM 994 N N . SER A 1 127 ? 5.728 -18.507 17.861 1.00 39.88 127 SER A N 1
ATOM 995 C CA . SER A 1 127 ? 4.265 -18.394 17.934 1.00 39.88 127 SER A CA 1
ATOM 996 C C . SER A 1 127 ? 3.707 -18.118 16.546 1.00 39.88 127 SER A C 1
ATOM 998 O O . SER A 1 127 ? 4.342 -17.425 15.761 1.00 39.88 127 SER A O 1
ATOM 1000 N N . ASN A 1 128 ? 2.541 -18.671 16.206 1.00 46.09 128 ASN A N 1
ATOM 1001 C CA . ASN A 1 128 ? 1.792 -18.217 15.033 1.00 46.09 128 ASN A CA 1
ATOM 1002 C C . ASN A 1 128 ? 1.582 -16.705 15.192 1.00 46.09 128 ASN A C 1
ATOM 1004 O O . ASN A 1 128 ? 0.794 -16.271 16.036 1.00 46.09 128 ASN A O 1
ATOM 1008 N N . LEU A 1 129 ? 2.375 -15.918 14.467 1.00 61.12 129 LEU A N 1
ATOM 1009 C CA . LEU A 1 129 ? 2.502 -14.488 14.687 1.00 61.12 129 LEU A CA 1
ATOM 1010 C C . LEU A 1 129 ? 1.442 -13.764 13.865 1.00 61.12 129 LEU A C 1
ATOM 1012 O O . LEU A 1 129 ? 1.356 -13.871 12.640 1.00 61.12 129 LEU A O 1
ATOM 1016 N N . TYR A 1 130 ? 0.582 -13.056 14.585 1.00 69.38 130 TYR A N 1
ATOM 1017 C CA . TYR A 1 130 ? -0.525 -12.311 14.014 1.00 69.38 130 TYR A CA 1
ATOM 1018 C C . TYR A 1 130 ? 0.001 -11.129 13.215 1.00 69.38 130 TYR A C 1
ATOM 1020 O O . TYR A 1 130 ? 0.845 -10.367 13.687 1.00 69.38 130 TYR A O 1
ATOM 1028 N N . SER A 1 131 ? -0.526 -10.971 12.005 1.00 72.75 131 SER A N 1
ATOM 1029 C CA . SER A 1 131 ? -0.076 -9.917 11.100 1.00 72.75 131 SER A CA 1
ATOM 1030 C C . SER A 1 131 ? -0.447 -8.523 11.596 1.00 72.75 131 SER A C 1
ATOM 1032 O O . SER A 1 131 ? 0.357 -7.618 11.434 1.00 72.75 131 SER A O 1
ATOM 1034 N N . GLY A 1 132 ? -1.613 -8.362 12.234 1.00 78.94 132 GLY A N 1
ATOM 1035 C CA . GLY A 1 132 ? -2.221 -7.055 12.514 1.00 78.94 132 GLY A CA 1
ATOM 1036 C C . GLY A 1 132 ? -3.436 -6.729 11.630 1.00 78.94 132 GLY A C 1
ATOM 1037 O O . GLY A 1 132 ? -3.878 -5.584 11.610 1.00 78.94 132 GLY A O 1
ATOM 1038 N N . LEU A 1 133 ? -3.974 -7.714 10.895 1.00 87.00 133 LEU A N 1
ATOM 1039 C CA . LEU A 1 133 ? -5.202 -7.586 10.099 1.00 87.00 133 LEU A CA 1
ATOM 1040 C C . LEU A 1 133 ? -6.312 -8.506 10.611 1.00 87.00 133 LEU A C 1
ATOM 1042 O O . LEU A 1 133 ? -6.099 -9.708 10.808 1.00 87.00 133 LEU A O 1
ATOM 1046 N N . LEU A 1 134 ? -7.507 -7.937 10.760 1.00 87.44 134 LEU A N 1
ATOM 1047 C CA . LEU A 1 134 ? -8.726 -8.631 11.169 1.00 87.44 134 LEU A CA 1
ATOM 1048 C C . LEU A 1 134 ? -9.898 -8.200 10.296 1.00 87.44 134 LEU A C 1
ATOM 1050 O O . LEU A 1 134 ? -10.191 -7.013 10.177 1.00 87.44 134 LEU A O 1
ATOM 1054 N N . PHE A 1 135 ? -10.598 -9.167 9.724 1.00 88.94 135 PHE A N 1
ATOM 1055 C CA . PHE A 1 135 ? -11.806 -8.944 8.947 1.00 88.94 135 PHE A CA 1
ATOM 1056 C C . PHE A 1 135 ? -13.034 -9.427 9.718 1.00 88.94 135 PHE A C 1
ATOM 1058 O O . PHE A 1 135 ? -13.058 -10.548 10.226 1.00 88.94 135 PHE A O 1
ATOM 1065 N N . PHE A 1 136 ? -14.064 -8.586 9.760 1.00 86.75 136 PHE A N 1
ATOM 1066 C CA . PHE A 1 136 ? -15.381 -8.899 10.300 1.00 86.75 136 PHE A CA 1
ATOM 1067 C C . PHE A 1 136 ? -16.41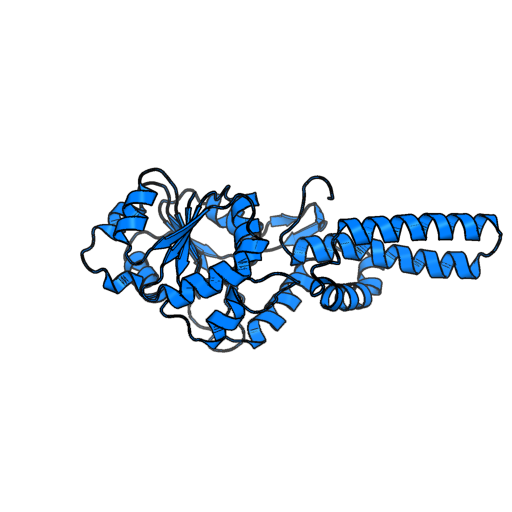7 -8.813 9.193 1.00 86.75 136 PHE A C 1
ATOM 1069 O O . PHE A 1 136 ? -16.613 -7.754 8.587 1.00 86.75 136 PHE A O 1
ATOM 1076 N N . ALA A 1 137 ? -17.139 -9.908 8.985 1.00 85.50 137 ALA A N 1
ATOM 1077 C CA . ALA A 1 137 ? -18.335 -9.898 8.165 1.00 85.50 137 ALA A CA 1
ATOM 1078 C C . ALA A 1 137 ? -19.411 -8.971 8.783 1.00 85.50 137 ALA A C 1
ATOM 1080 O O . ALA A 1 137 ? -19.369 -8.670 9.984 1.00 85.50 137 ALA A O 1
ATOM 1081 N N . PRO A 1 138 ? -20.397 -8.512 7.989 1.00 83.38 138 PRO A N 1
ATOM 1082 C CA . PRO A 1 138 ? -21.462 -7.646 8.491 1.00 83.38 138 PRO A CA 1
ATOM 1083 C C . PRO A 1 138 ? -22.154 -8.245 9.723 1.00 83.38 138 PRO A C 1
ATOM 1085 O O . PRO A 1 138 ? -22.341 -9.460 9.809 1.00 83.38 138 PRO A O 1
ATOM 1088 N N . ASN A 1 139 ? -22.543 -7.390 10.671 1.00 78.25 139 ASN A N 1
ATOM 1089 C CA . ASN A 1 139 ? -23.215 -7.737 11.936 1.00 78.25 139 ASN A CA 1
ATOM 1090 C C . ASN A 1 139 ? -22.379 -8.543 12.947 1.00 78.25 139 ASN A C 1
ATOM 1092 O O . ASN A 1 139 ? -22.794 -8.684 14.094 1.00 78.25 139 ASN A O 1
ATOM 1096 N N . GLN A 1 140 ? -21.191 -9.034 12.581 1.00 79.69 140 GLN A N 1
ATOM 1097 C CA . GLN A 1 140 ? -20.354 -9.809 13.505 1.00 79.69 140 GLN A CA 1
ATOM 1098 C C . GLN A 1 140 ? -19.694 -8.924 14.562 1.00 79.69 140 GLN A C 1
ATOM 1100 O O . GLN A 1 140 ? -19.557 -9.326 15.716 1.00 79.69 140 GLN A O 1
ATOM 1105 N N . PHE A 1 141 ? -19.351 -7.686 14.202 1.00 77.00 141 PHE A N 1
ATOM 1106 C CA . PHE A 1 141 ? -18.700 -6.754 15.119 1.00 77.00 141 PHE A CA 1
ATOM 1107 C C . PHE A 1 141 ? -19.617 -6.261 16.255 1.00 77.00 141 PHE A C 1
ATOM 1109 O O . PHE A 1 141 ? -19.142 -5.981 17.354 1.00 77.00 141 PHE A O 1
ATOM 1116 N N . GLU A 1 142 ? -20.940 -6.216 16.047 1.00 73.12 142 GLU A N 1
ATOM 1117 C CA . GLU A 1 142 ? -21.905 -5.805 17.084 1.00 73.12 142 GLU A CA 1
ATOM 1118 C C . GLU A 1 142 ? -21.892 -6.761 18.286 1.00 73.12 142 GLU A C 1
ATOM 1120 O O . GLU A 1 142 ? -21.970 -6.324 19.433 1.00 73.12 142 GLU A O 1
ATOM 1125 N N . SER A 1 143 ? -21.665 -8.055 18.040 1.00 69.69 143 SER A N 1
ATOM 1126 C CA . SER A 1 143 ? -21.507 -9.056 19.102 1.00 69.69 143 SER A CA 1
ATOM 1127 C C . SER A 1 143 ? -20.278 -8.818 19.995 1.00 69.69 143 SER A C 1
ATOM 1129 O O . SER A 1 143 ? -20.193 -9.374 21.090 1.00 69.69 143 SER A O 1
ATOM 1131 N N . ILE A 1 144 ? -19.296 -8.046 19.522 1.00 69.00 144 ILE A N 1
ATOM 1132 C CA . ILE A 1 144 ? -18.060 -7.720 20.246 1.00 69.00 144 ILE A CA 1
ATOM 1133 C C . ILE A 1 144 ? -18.225 -6.366 20.932 1.00 69.00 144 ILE A C 1
ATOM 1135 O O . ILE A 1 144 ? -17.893 -6.215 22.096 1.00 69.00 144 ILE A O 1
ATOM 1139 N N . GLY A 1 145 ? -18.814 -5.384 20.252 1.00 60.81 145 GLY A N 1
ATOM 1140 C CA . GLY A 1 145 ? -19.017 -4.051 20.815 1.00 60.81 145 GLY A CA 1
ATOM 1141 C C . GLY A 1 145 ? -20.010 -3.960 21.979 1.00 60.81 145 GLY A C 1
ATOM 1142 O O . GLY A 1 145 ? -20.009 -2.959 22.693 1.00 60.81 145 GLY A O 1
ATOM 1143 N N . ASN A 1 146 ? -20.849 -4.982 22.171 1.00 60.06 146 ASN A N 1
ATOM 1144 C CA . ASN A 1 146 ? -21.782 -5.065 23.297 1.00 60.06 146 ASN A CA 1
ATOM 1145 C C . ASN A 1 146 ? -21.138 -5.588 24.593 1.00 60.06 146 ASN A C 1
ATOM 1147 O O . ASN A 1 146 ? -21.772 -5.492 25.642 1.00 60.06 146 ASN A O 1
ATOM 1151 N N . SER A 1 147 ? -19.909 -6.128 24.558 1.00 57.56 147 SER A N 1
ATOM 1152 C CA . SER A 1 147 ? -19.168 -6.404 25.793 1.00 57.56 147 SER A CA 1
ATOM 1153 C C . SER A 1 147 ? -18.699 -5.082 26.396 1.00 57.56 147 SER A C 1
ATOM 1155 O O . SER A 1 147 ? -18.054 -4.283 25.721 1.00 57.56 147 SER A O 1
ATOM 1157 N N . SER A 1 148 ? -19.064 -4.859 27.652 1.00 48.19 148 SER A N 1
ATOM 1158 C CA . SER A 1 148 ? -19.112 -3.575 28.354 1.00 48.19 148 SER A CA 1
ATOM 1159 C C . SER A 1 148 ? -17.796 -2.801 28.488 1.00 48.19 148 SER A C 1
ATOM 1161 O O . SER A 1 148 ? -17.848 -1.636 28.884 1.00 48.19 148 SER A O 1
ATOM 1163 N N . ASP A 1 149 ? -16.641 -3.382 28.155 1.00 56.56 149 ASP A N 1
ATOM 1164 C CA . ASP A 1 149 ? -15.357 -2.750 28.456 1.00 56.56 149 ASP A CA 1
ATOM 1165 C C . ASP A 1 149 ? -14.773 -2.057 27.216 1.00 56.56 149 ASP A C 1
ATOM 1167 O O . ASP A 1 149 ? -14.155 -2.657 26.334 1.00 56.56 149 ASP A O 1
ATOM 1171 N N . GLU A 1 150 ? -14.927 -0.730 27.172 1.00 57.47 150 GLU A N 1
ATOM 1172 C CA . GLU A 1 150 ? -14.241 0.150 26.209 1.00 57.47 150 GLU A CA 1
ATOM 1173 C C . GLU A 1 150 ? -12.701 0.037 26.296 1.00 57.47 150 GLU A C 1
ATOM 1175 O O . GLU A 1 150 ? -11.982 0.510 25.415 1.00 5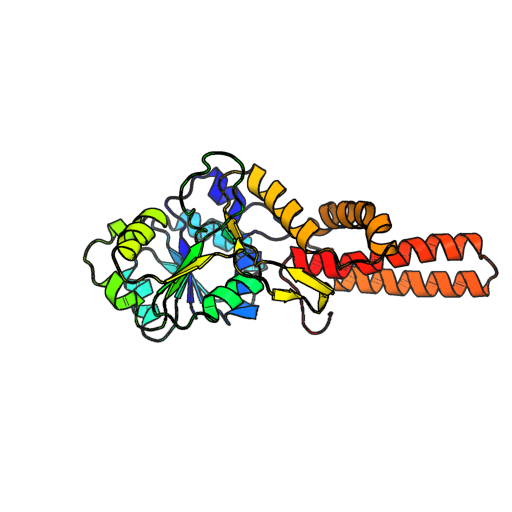7.47 150 GLU A O 1
ATOM 1180 N N . GLU A 1 151 ? -12.186 -0.622 27.337 1.00 58.31 151 GLU A N 1
ATOM 1181 C CA . GLU A 1 151 ? -10.766 -0.866 27.584 1.00 58.31 151 GLU A CA 1
ATOM 1182 C C . GLU A 1 151 ? -10.146 -1.923 26.648 1.00 58.31 151 GLU A C 1
ATOM 1184 O O . GLU A 1 151 ? -8.945 -1.867 26.376 1.00 58.31 151 GLU A O 1
ATOM 1189 N N . TYR A 1 152 ? -10.943 -2.835 26.071 1.00 58.66 152 TYR A N 1
ATOM 1190 C CA . TYR A 1 152 ? -10.438 -3.878 25.157 1.00 58.66 152 TYR A CA 1
ATOM 1191 C C . TYR A 1 152 ? -9.909 -3.332 23.831 1.00 58.66 152 TYR A C 1
ATOM 1193 O O . TYR A 1 152 ? -9.091 -3.963 23.166 1.00 58.66 152 TYR A O 1
ATOM 1201 N N . PHE A 1 153 ? -10.367 -2.150 23.437 1.00 61.12 153 PHE A N 1
ATOM 1202 C CA . PHE A 1 153 ? -10.110 -1.587 22.118 1.00 61.12 153 PHE A CA 1
ATOM 1203 C C . PHE A 1 153 ? -9.012 -0.526 22.117 1.00 61.12 153 PHE A C 1
ATOM 1205 O O . PHE A 1 153 ? -8.819 0.161 21.116 1.00 61.12 153 PHE A O 1
ATOM 1212 N N . THR A 1 154 ? -8.282 -0.379 23.226 1.00 62.44 154 THR A N 1
ATOM 1213 C CA . THR A 1 154 ? -7.152 0.554 23.288 1.00 62.44 154 THR A CA 1
ATOM 1214 C C . THR A 1 154 ? -5.954 0.066 22.476 1.00 62.44 154 THR A C 1
ATOM 1216 O O . THR A 1 154 ? -5.154 0.883 22.034 1.00 62.44 154 THR A O 1
ATOM 1219 N N . SER A 1 155 ? -5.852 -1.245 22.223 1.00 71.06 155 SER A N 1
ATOM 1220 C CA . SER A 1 155 ? -4.793 -1.839 21.406 1.00 71.06 155 SER A CA 1
ATOM 1221 C C . SER A 1 155 ? -5.271 -3.030 20.593 1.00 71.06 155 SER A C 1
ATOM 1223 O O . SER A 1 155 ? -6.156 -3.782 21.008 1.00 71.06 155 SER A O 1
ATOM 1225 N N . PHE A 1 156 ? -4.628 -3.220 19.439 1.00 72.94 156 PHE A N 1
ATOM 1226 C CA . PHE A 1 156 ? -4.891 -4.337 18.539 1.00 72.94 156 PHE A CA 1
ATOM 1227 C C . PHE A 1 156 ? -4.711 -5.681 19.246 1.00 72.94 156 PHE A C 1
ATOM 1229 O O . PHE A 1 156 ? -5.499 -6.596 19.039 1.00 72.94 156 PHE A O 1
ATOM 1236 N N . ASN A 1 157 ? -3.697 -5.798 20.109 1.00 74.25 157 ASN A N 1
ATOM 1237 C CA . ASN A 1 157 ? -3.407 -7.047 20.808 1.00 74.25 157 ASN A CA 1
ATOM 1238 C C . ASN A 1 157 ? -4.525 -7.417 21.785 1.00 74.25 157 ASN A C 1
ATOM 1240 O O . ASN A 1 157 ? -4.920 -8.577 21.824 1.00 74.25 157 ASN A O 1
ATOM 1244 N N . LYS A 1 158 ? -5.054 -6.435 22.529 1.00 74.12 158 LYS A N 1
ATOM 1245 C CA . LYS A 1 158 ? -6.171 -6.640 23.466 1.00 74.12 158 LYS A CA 1
ATOM 1246 C C . LYS A 1 158 ? -7.440 -7.049 22.721 1.00 74.12 158 LYS A C 1
ATOM 1248 O O . LYS A 1 158 ? -8.056 -8.054 23.065 1.00 74.12 158 LYS A O 1
ATOM 1253 N N . LEU A 1 159 ? -7.760 -6.334 21.641 1.00 75.25 159 LEU A N 1
ATOM 1254 C CA . LEU A 1 159 ? -8.858 -6.679 20.742 1.00 75.25 159 LEU A CA 1
ATOM 1255 C C . LEU A 1 159 ? -8.709 -8.116 20.234 1.00 75.25 159 LEU A C 1
ATOM 1257 O O . LEU A 1 159 ? -9.630 -8.924 20.337 1.00 75.25 159 LEU A O 1
ATOM 1261 N N . PHE A 1 160 ? -7.520 -8.452 19.741 1.00 74.12 160 PHE A N 1
ATOM 1262 C CA . PHE A 1 160 ? -7.222 -9.769 19.214 1.00 74.12 160 PHE A CA 1
ATOM 1263 C C . PHE A 1 160 ? -7.357 -10.870 20.278 1.00 74.12 160 PHE A C 1
ATOM 1265 O O . PHE A 1 160 ? -7.955 -11.903 19.987 1.00 74.12 160 PHE A O 1
ATOM 1272 N N . THR A 1 161 ? -6.866 -10.671 21.508 1.00 73.75 161 THR A N 1
ATOM 1273 C CA . THR A 1 161 ? -7.015 -11.668 22.583 1.00 73.75 161 THR A CA 1
ATOM 1274 C C . THR A 1 161 ? -8.477 -11.952 22.909 1.00 73.75 161 THR A C 1
ATOM 1276 O O . THR A 1 161 ? -8.842 -13.118 23.014 1.00 73.75 161 THR A O 1
ATOM 1279 N N . THR A 1 162 ? -9.327 -10.922 22.956 1.00 73.38 162 THR A N 1
ATOM 1280 C CA . THR A 1 162 ? -10.772 -11.074 23.195 1.00 73.38 162 THR A CA 1
ATOM 1281 C C . THR A 1 162 ? -11.460 -11.844 22.066 1.00 73.38 162 THR A C 1
ATOM 1283 O O . THR A 1 162 ? -12.407 -12.596 22.283 1.00 73.38 162 THR A O 1
ATOM 1286 N N . ILE A 1 163 ? -10.992 -11.658 20.832 1.00 73.62 163 ILE A N 1
ATOM 1287 C CA . ILE A 1 163 ? -11.552 -12.326 19.656 1.00 73.62 163 ILE A CA 1
ATOM 1288 C C . ILE A 1 163 ? -11.055 -13.765 19.547 1.00 73.62 163 ILE A C 1
ATOM 1290 O O . ILE A 1 163 ? -11.827 -14.628 19.150 1.00 73.62 163 ILE A O 1
ATOM 1294 N N . LYS A 1 164 ? -9.806 -14.048 19.936 1.00 68.31 164 LYS A N 1
ATOM 1295 C CA . LYS A 1 164 ? -9.215 -15.395 19.907 1.00 68.31 164 LYS A CA 1
ATOM 1296 C C . LYS A 1 164 ? -10.010 -16.409 20.738 1.00 68.31 164 LYS A C 1
ATOM 1298 O O . LYS A 1 164 ? -9.985 -17.594 20.430 1.00 68.31 164 LYS A O 1
ATOM 1303 N N . GLU A 1 165 ? -10.706 -15.950 21.774 1.00 65.44 165 GLU A N 1
ATOM 1304 C CA . GLU A 1 165 ? -11.594 -16.779 22.600 1.00 65.44 165 GLU A CA 1
ATOM 1305 C C . GLU A 1 165 ? -12.914 -17.149 21.893 1.00 65.44 165 GLU A C 1
ATOM 1307 O O . GLU A 1 165 ? -13.678 -17.970 22.395 1.00 65.44 165 GLU A O 1
ATOM 1312 N N . ARG A 1 166 ? -13.185 -16.576 20.714 1.00 68.69 166 ARG A N 1
ATOM 1313 C CA . ARG A 1 166 ? -14.331 -16.881 19.846 1.00 68.69 166 ARG A CA 1
ATOM 1314 C C . ARG A 1 166 ? -13.893 -17.711 18.632 1.00 68.69 166 ARG A C 1
ATOM 1316 O O . ARG A 1 166 ? -12.706 -17.899 18.379 1.00 68.69 166 ARG A O 1
ATOM 1323 N N . GLU A 1 167 ? -14.856 -18.193 17.845 1.00 71.06 167 GLU A N 1
ATOM 1324 C CA . GLU A 1 167 ? -14.577 -18.880 16.576 1.00 71.06 167 GLU A CA 1
ATOM 1325 C C . GLU A 1 167 ? -13.979 -17.911 15.541 1.00 71.06 167 GLU A C 1
ATOM 1327 O O . GLU A 1 167 ? -14.689 -17.196 14.831 1.00 71.06 167 GLU A O 1
ATOM 1332 N N . VAL A 1 168 ? -12.648 -17.883 15.465 1.00 80.75 168 VAL A N 1
ATOM 1333 C CA . VAL A 1 168 ? -11.873 -17.093 14.500 1.00 80.75 168 VAL A CA 1
ATOM 1334 C C . VAL A 1 168 ? -11.247 -18.027 13.488 1.00 80.75 168 VAL A C 1
ATOM 1336 O O . VAL A 1 168 ? -10.560 -18.978 13.860 1.00 80.75 168 VAL A O 1
ATOM 1339 N N . ASN A 1 169 ? -11.430 -17.728 12.204 1.00 83.69 169 ASN A N 1
ATOM 1340 C CA . ASN A 1 169 ? -10.710 -18.440 11.163 1.00 83.69 169 ASN A CA 1
ATOM 1341 C C . ASN A 1 169 ? -9.340 -17.788 10.934 1.00 83.69 169 ASN A C 1
ATOM 1343 O O . ASN A 1 169 ? -9.247 -16.576 10.724 1.00 83.69 169 ASN A O 1
ATOM 1347 N N . PHE A 1 170 ? -8.281 -18.591 10.980 1.00 82.06 170 PHE A N 1
ATOM 1348 C CA . PHE A 1 170 ? -6.916 -18.128 10.763 1.00 82.06 170 PHE A CA 1
ATOM 1349 C C . PHE A 1 170 ? -6.479 -18.428 9.343 1.00 82.06 170 PHE A C 1
ATOM 1351 O O . PHE A 1 170 ? -6.570 -19.560 8.873 1.00 82.06 170 PHE A O 1
ATOM 1358 N N . VAL A 1 171 ? -5.958 -17.404 8.682 1.00 82.69 171 VAL A N 1
ATOM 1359 C CA . VAL A 1 171 ? -5.477 -17.505 7.313 1.00 82.69 171 VAL A CA 1
ATOM 1360 C C . VAL A 1 171 ? -4.008 -17.141 7.287 1.00 82.69 171 VAL A C 1
ATOM 1362 O O . VAL A 1 171 ? -3.629 -16.011 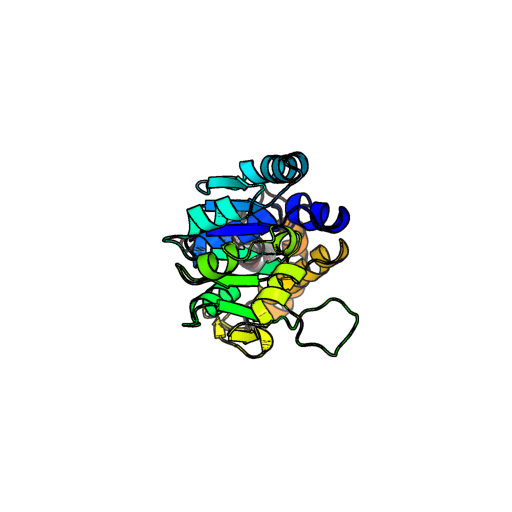7.590 1.00 82.69 171 VAL A O 1
ATOM 1365 N N . ASP A 1 172 ? -3.176 -18.116 6.941 1.00 81.88 172 ASP A N 1
ATOM 1366 C CA . ASP A 1 172 ? -1.738 -17.923 6.828 1.00 81.88 172 ASP A CA 1
ATOM 1367 C C . ASP A 1 172 ? -1.359 -17.524 5.405 1.00 81.88 172 ASP A C 1
ATOM 1369 O O . ASP A 1 172 ? -1.544 -18.274 4.443 1.00 81.88 172 ASP A O 1
ATOM 1373 N N . VAL A 1 173 ? -0.792 -16.328 5.294 1.00 83.38 173 VAL A N 1
ATOM 1374 C CA . VAL A 1 173 ? -0.314 -15.750 4.044 1.00 83.38 173 VAL A CA 1
ATOM 1375 C C . VAL A 1 173 ? 0.798 -16.585 3.411 1.00 83.38 173 VAL A C 1
ATOM 1377 O O . VAL A 1 173 ? 0.858 -16.681 2.192 1.00 83.38 173 VAL A O 1
ATOM 1380 N N . SER A 1 174 ? 1.656 -17.227 4.201 1.00 77.56 174 SER A N 1
ATOM 1381 C CA . SER A 1 174 ? 2.779 -18.005 3.669 1.00 77.56 174 SER A CA 1
ATOM 1382 C C . SER A 1 174 ? 2.349 -19.341 3.063 1.00 77.56 174 SER A C 1
ATOM 1384 O O . SER A 1 174 ? 2.896 -19.764 2.044 1.00 77.56 174 SER A O 1
ATOM 1386 N N . SER A 1 175 ? 1.322 -19.963 3.647 1.00 79.75 175 SER A N 1
ATOM 1387 C CA . SER A 1 175 ? 0.741 -21.224 3.174 1.00 79.75 175 SER A CA 1
ATOM 1388 C C . SER A 1 175 ? -0.088 -21.079 1.892 1.00 79.75 175 SER A C 1
ATOM 1390 O O . SER A 1 175 ? -0.290 -22.051 1.165 1.00 79.75 175 SER A O 1
ATOM 1392 N N . ASN A 1 176 ? -0.553 -19.864 1.594 1.00 81.56 176 ASN A N 1
ATOM 1393 C CA . ASN A 1 176 ? -1.347 -19.570 0.411 1.00 81.56 176 ASN A CA 1
ATOM 1394 C C . ASN A 1 176 ? -0.453 -19.043 -0.710 1.00 81.56 176 ASN A C 1
ATOM 1396 O O . ASN A 1 176 ? 0.418 -18.202 -0.495 1.00 81.56 176 ASN A O 1
ATOM 1400 N N . SER A 1 177 ? -0.688 -19.511 -1.932 1.00 84.88 177 SER A N 1
ATOM 1401 C CA . SER A 1 177 ? -0.009 -18.992 -3.114 1.00 84.88 177 SER A CA 1
ATOM 1402 C C . SER A 1 177 ? -0.982 -18.833 -4.270 1.00 84.88 177 SER A C 1
ATOM 1404 O O . SER A 1 177 ? -1.961 -19.566 -4.394 1.00 84.88 177 SER A O 1
ATOM 1406 N N . PHE A 1 178 ? -0.714 -17.848 -5.114 1.00 84.25 178 PHE A N 1
ATOM 1407 C CA . PHE A 1 178 ? -1.482 -17.558 -6.310 1.00 84.25 178 PHE A CA 1
ATOM 1408 C C . PHE A 1 178 ? -0.530 -17.278 -7.468 1.00 84.25 178 PHE A C 1
ATOM 1410 O O . PHE A 1 178 ? 0.605 -16.827 -7.288 1.00 84.25 178 PHE A O 1
ATOM 1417 N N . TYR A 1 179 ? -0.988 -17.547 -8.685 1.00 81.75 179 TYR A N 1
ATOM 1418 C CA . TYR A 1 179 ? -0.231 -17.204 -9.878 1.00 81.75 179 TYR A CA 1
ATOM 1419 C C . TYR A 1 179 ? -0.539 -15.763 -10.288 1.00 81.75 179 TYR A C 1
ATOM 1421 O O . TYR A 1 179 ? -1.659 -15.443 -10.682 1.00 81.75 179 TYR A O 1
ATOM 1429 N N . SER A 1 180 ? 0.461 -14.885 -10.216 1.00 79.50 180 SER A N 1
ATOM 1430 C CA . SER A 1 180 ? 0.343 -13.531 -10.746 1.00 79.50 180 SER A CA 1
ATOM 1431 C C . SER A 1 180 ? 0.564 -13.564 -12.254 1.00 79.50 180 SER A C 1
ATOM 1433 O O . SER A 1 180 ? 1.685 -13.784 -12.715 1.00 79.50 180 SER A O 1
ATOM 1435 N N . VAL A 1 181 ? -0.495 -13.305 -13.025 1.00 78.44 181 VAL A N 1
ATOM 1436 C CA . VAL A 1 181 ? -0.426 -13.205 -14.493 1.00 78.44 181 VAL A CA 1
ATOM 1437 C C . VAL A 1 181 ? 0.530 -12.081 -14.909 1.00 78.44 181 VAL A C 1
ATOM 1439 O O . VAL A 1 181 ? 1.405 -12.292 -15.749 1.00 78.44 181 VAL A O 1
ATOM 1442 N N . ASN A 1 182 ? 0.441 -10.925 -14.248 1.00 76.00 182 ASN A N 1
ATOM 1443 C CA . ASN A 1 182 ? 1.222 -9.727 -14.582 1.00 76.00 182 ASN A CA 1
ATOM 1444 C C . ASN A 1 182 ? 2.721 -9.922 -14.326 1.00 76.00 182 ASN A C 1
ATOM 1446 O O . ASN A 1 182 ? 3.565 -9.438 -15.083 1.00 76.00 182 ASN A O 1
ATOM 1450 N N . LEU A 1 183 ? 3.061 -10.652 -13.261 1.00 76.75 183 LEU A N 1
ATOM 1451 C CA . LEU A 1 183 ? 4.445 -10.963 -12.915 1.00 76.75 183 LEU A CA 1
ATOM 1452 C C . LEU A 1 183 ? 4.897 -12.318 -13.460 1.00 76.75 183 LEU A C 1
ATOM 1454 O O . LEU A 1 183 ? 6.062 -12.654 -13.283 1.00 76.75 183 LEU A O 1
ATOM 1458 N N . LYS A 1 184 ? 4.025 -13.084 -14.127 1.00 81.31 184 LYS A N 1
ATOM 1459 C CA . LYS A 1 184 ? 4.307 -14.417 -14.686 1.00 81.31 184 LYS A CA 1
ATOM 1460 C C . LYS A 1 184 ? 5.008 -15.350 -13.690 1.00 81.31 184 LYS A C 1
ATOM 1462 O O . LYS A 1 184 ? 5.989 -16.014 -14.025 1.00 81.31 184 LYS A O 1
ATOM 1467 N N . ARG A 1 185 ? 4.566 -15.334 -12.429 1.00 81.69 185 ARG A N 1
ATOM 1468 C CA . ARG A 1 185 ? 5.152 -16.151 -11.356 1.00 81.69 185 ARG A CA 1
ATOM 1469 C C . ARG A 1 185 ? 4.159 -16.437 -10.240 1.00 81.69 185 ARG A C 1
ATOM 1471 O O . ARG A 1 185 ? 3.209 -15.685 -10.037 1.00 81.69 185 ARG A O 1
ATOM 1478 N N . VAL A 1 186 ? 4.436 -17.498 -9.490 1.00 84.31 186 VAL A N 1
ATOM 1479 C CA . VAL A 1 186 ? 3.720 -17.826 -8.254 1.00 84.31 186 VAL A CA 1
ATOM 1480 C C . VAL A 1 186 ? 4.208 -16.914 -7.129 1.00 84.31 186 VAL A C 1
ATOM 1482 O O . VAL A 1 186 ? 5.412 -16.707 -6.968 1.00 84.31 186 VAL A O 1
ATOM 1485 N N . LEU A 1 187 ? 3.268 -16.351 -6.376 1.00 84.19 187 LEU A N 1
ATOM 1486 C CA . LEU A 1 187 ? 3.505 -15.487 -5.227 1.00 84.19 187 LEU A CA 1
ATOM 1487 C C . LEU A 1 187 ? 2.619 -15.918 -4.065 1.00 84.19 187 LEU A C 1
ATOM 1489 O O . LEU A 1 187 ? 1.462 -16.271 -4.264 1.00 84.19 187 LEU A O 1
ATOM 1493 N N . SER A 1 188 ? 3.139 -15.827 -2.848 1.00 86.00 188 SER A N 1
ATOM 1494 C CA . SER A 1 188 ? 2.311 -15.802 -1.636 1.00 86.00 188 SER A CA 1
ATOM 1495 C C . SER A 1 188 ? 1.791 -14.388 -1.401 1.00 86.00 188 SER A C 1
ATOM 1497 O O . SER A 1 188 ? 2.440 -13.454 -1.879 1.00 86.00 188 SER A O 1
ATOM 1499 N N . PRO A 1 189 ? 0.666 -14.159 -0.710 1.00 88.00 189 PRO A N 1
ATOM 1500 C CA . PRO A 1 189 ? 0.253 -12.801 -0.372 1.00 88.00 189 PRO A CA 1
ATOM 1501 C C . PRO A 1 189 ? 1.296 -12.019 0.436 1.00 88.00 189 PRO A C 1
ATOM 1503 O O . PRO A 1 189 ? 2.285 -12.583 0.907 1.00 88.00 189 PRO A O 1
ATOM 1506 N N . PHE A 1 190 ? 1.157 -10.696 0.510 1.00 87.69 190 PHE A N 1
ATOM 1507 C CA . PHE A 1 190 ? 2.139 -9.848 1.186 1.00 87.69 190 PHE A CA 1
ATOM 1508 C C . PHE A 1 190 ? 1.522 -9.082 2.343 1.00 87.69 190 PHE A C 1
ATOM 1510 O O . PHE A 1 190 ? 0.600 -8.283 2.164 1.00 87.69 190 PHE A O 1
ATOM 1517 N N . VAL A 1 191 ? 2.088 -9.284 3.525 1.00 88.38 191 VAL A N 1
ATOM 1518 C CA . VAL A 1 191 ? 1.803 -8.498 4.717 1.00 88.38 191 VAL A CA 1
ATOM 1519 C C . VAL A 1 191 ? 3.100 -8.300 5.493 1.00 88.38 191 VAL A C 1
ATOM 1521 O O . VAL A 1 191 ? 3.913 -9.217 5.603 1.00 88.38 191 VAL A O 1
ATOM 1524 N N . PHE A 1 192 ? 3.312 -7.093 6.000 1.00 87.12 192 PHE A N 1
ATOM 1525 C CA . PHE A 1 192 ? 4.512 -6.710 6.726 1.00 87.12 192 PHE A CA 1
ATOM 1526 C C . PHE A 1 192 ? 4.122 -5.812 7.899 1.00 87.12 192 PHE A C 1
ATOM 1528 O O . PHE A 1 192 ? 3.554 -4.738 7.701 1.00 87.12 192 PHE A O 1
ATOM 1535 N N . LYS A 1 193 ? 4.426 -6.242 9.126 1.00 86.31 193 LYS A N 1
ATOM 1536 C CA . LYS A 1 193 ? 4.154 -5.453 10.331 1.00 86.31 193 LYS A CA 1
ATOM 1537 C C . LYS A 1 193 ? 5.286 -4.461 10.588 1.00 86.31 193 LYS A C 1
ATOM 1539 O O . LYS A 1 193 ? 6.452 -4.846 10.548 1.00 86.31 193 LYS A O 1
ATOM 1544 N N . ILE A 1 194 ? 4.947 -3.206 10.873 1.00 85.69 194 ILE A N 1
ATOM 1545 C CA . ILE A 1 194 ? 5.926 -2.185 11.254 1.00 85.69 194 ILE A CA 1
ATOM 1546 C C . ILE A 1 194 ? 6.073 -2.185 12.772 1.00 85.69 194 ILE A C 1
ATOM 1548 O O . ILE A 1 194 ? 5.134 -1.858 13.489 1.00 85.69 194 ILE A O 1
ATOM 1552 N N . SER A 1 195 ? 7.265 -2.521 13.253 1.00 83.56 195 SER A N 1
ATOM 1553 C CA . SER A 1 195 ? 7.620 -2.434 14.674 1.00 83.56 195 SER A CA 1
ATOM 1554 C C . SER A 1 195 ? 8.624 -1.313 14.944 1.00 83.56 195 SER A C 1
ATOM 1556 O O . SER A 1 195 ? 8.611 -0.736 16.023 1.00 83.56 195 SER A O 1
ATOM 1558 N N . ASN A 1 196 ? 9.473 -0.979 13.967 1.00 81.38 196 ASN A N 1
ATOM 1559 C CA . ASN A 1 196 ? 10.555 -0.002 14.097 1.00 81.38 196 ASN A CA 1
ATOM 1560 C C . ASN A 1 196 ? 10.715 0.873 12.841 1.00 81.38 196 ASN A C 1
ATOM 1562 O O . ASN A 1 196 ? 10.228 0.546 11.760 1.00 81.38 196 ASN A O 1
ATOM 1566 N N . LYS A 1 197 ? 11.490 1.960 12.949 1.00 78.62 197 LYS A N 1
ATOM 1567 C CA . LYS A 1 197 ? 11.821 2.842 11.810 1.00 78.62 197 LYS A CA 1
ATOM 1568 C C . LYS A 1 197 ? 12.541 2.109 10.668 1.00 78.62 197 LYS A C 1
ATOM 1570 O O . LYS A 1 197 ? 12.256 2.360 9.496 1.00 78.62 197 LYS A O 1
ATOM 1575 N N . ASP A 1 198 ? 13.423 1.161 10.988 1.00 82.38 198 ASP A N 1
ATOM 1576 C CA . ASP A 1 198 ? 14.155 0.371 9.984 1.00 82.38 198 ASP A CA 1
ATOM 1577 C C . ASP A 1 198 ? 13.258 -0.594 9.191 1.00 82.38 198 ASP A C 1
ATOM 1579 O O . ASP A 1 198 ? 13.586 -0.981 8.062 1.00 82.38 198 ASP A O 1
ATOM 1583 N N . ASP A 1 199 ? 12.083 -0.929 9.728 1.00 85.94 199 ASP A N 1
ATOM 1584 C CA . ASP A 1 199 ? 11.147 -1.857 9.100 1.00 85.94 199 ASP A CA 1
ATOM 1585 C C . ASP A 1 199 ? 10.552 -1.292 7.818 1.00 85.94 199 ASP A C 1
ATOM 1587 O O . ASP A 1 199 ? 10.329 -2.043 6.874 1.00 85.94 199 ASP A O 1
ATOM 1591 N N . LEU A 1 200 ? 10.386 0.030 7.714 1.00 86.31 200 LEU A N 1
ATOM 1592 C CA . LEU A 1 200 ? 9.978 0.666 6.459 1.00 86.31 200 LEU A CA 1
ATOM 1593 C C . LEU A 1 200 ? 10.980 0.390 5.341 1.00 86.31 200 LEU A C 1
ATOM 1595 O O . LEU A 1 200 ? 10.602 0.077 4.210 1.00 86.31 200 LEU A O 1
ATOM 1599 N N . LYS A 1 201 ? 12.278 0.477 5.644 1.00 86.94 201 LYS A N 1
ATOM 1600 C CA . LYS A 1 201 ? 13.332 0.227 4.659 1.00 86.94 201 LYS A CA 1
ATOM 1601 C C . LYS A 1 201 ? 13.342 -1.241 4.236 1.00 86.94 201 LYS A C 1
ATOM 1603 O O . LYS A 1 201 ? 13.488 -1.526 3.046 1.00 86.94 201 LYS A O 1
ATOM 1608 N N . ASN A 1 202 ? 13.162 -2.157 5.186 1.00 87.50 202 ASN A N 1
ATOM 1609 C CA . ASN A 1 202 ? 13.086 -3.594 4.921 1.00 87.50 202 ASN A CA 1
ATOM 1610 C C . ASN A 1 202 ? 11.823 -3.958 4.129 1.00 87.50 202 ASN A C 1
ATOM 1612 O O . ASN A 1 202 ? 11.915 -4.642 3.110 1.00 87.50 202 ASN A O 1
ATOM 1616 N N . CYS A 1 203 ? 10.669 -3.413 4.512 1.00 88.62 203 CYS A N 1
ATOM 1617 C CA . CYS A 1 203 ? 9.404 -3.577 3.805 1.00 88.62 203 CYS A CA 1
ATOM 1618 C C . CYS A 1 203 ? 9.497 -3.054 2.368 1.00 88.62 203 CYS A C 1
ATOM 1620 O O . CYS A 1 203 ? 9.025 -3.707 1.439 1.00 88.62 203 CYS A O 1
ATOM 1622 N N . LYS A 1 204 ? 10.143 -1.903 2.150 1.00 88.81 204 LYS A N 1
ATOM 1623 C CA . LYS A 1 204 ? 10.349 -1.348 0.807 1.00 88.81 204 LYS A CA 1
ATOM 1624 C C . LYS A 1 204 ? 11.183 -2.276 -0.072 1.00 88.81 204 LYS A C 1
ATOM 1626 O O . LYS A 1 204 ? 10.830 -2.495 -1.227 1.00 88.81 204 LYS A O 1
ATOM 1631 N N . LYS A 1 205 ? 12.274 -2.834 0.465 1.00 87.44 205 LYS A N 1
ATOM 1632 C CA . LYS A 1 205 ? 13.090 -3.828 -0.251 1.00 87.44 205 LYS A CA 1
ATOM 1633 C C . LYS A 1 205 ? 12.269 -5.072 -0.594 1.00 87.44 205 LYS A C 1
ATOM 1635 O O . LYS A 1 205 ? 12.290 -5.501 -1.742 1.00 87.44 205 LYS A O 1
ATOM 1640 N N . ALA A 1 206 ? 11.491 -5.586 0.359 1.00 87.00 206 ALA A N 1
ATOM 1641 C CA . ALA A 1 206 ? 10.639 -6.750 0.140 1.00 87.00 206 ALA A CA 1
ATOM 1642 C C . ALA A 1 206 ? 9.564 -6.491 -0.937 1.00 87.00 206 ALA A C 1
ATOM 1644 O O . ALA A 1 206 ? 9.361 -7.323 -1.821 1.00 87.00 206 ALA A O 1
ATOM 1645 N N . LEU A 1 207 ? 8.928 -5.312 -0.935 1.00 87.00 207 LEU A N 1
ATOM 1646 C CA . LEU A 1 207 ? 7.984 -4.907 -1.984 1.00 87.00 207 LEU A CA 1
ATOM 1647 C C . LEU A 1 207 ? 8.654 -4.764 -3.357 1.00 87.00 207 LEU A C 1
ATOM 1649 O O . LEU A 1 207 ? 8.059 -5.123 -4.372 1.00 87.00 207 LEU A O 1
ATOM 1653 N N . LEU A 1 208 ? 9.886 -4.256 -3.402 1.00 85.19 208 LEU A N 1
ATOM 1654 C CA . LEU A 1 208 ? 10.643 -4.106 -4.643 1.00 85.19 208 LEU A CA 1
ATOM 1655 C C . LEU A 1 208 ? 10.992 -5.470 -5.250 1.00 85.19 208 LEU A C 1
ATOM 1657 O O . LEU A 1 208 ? 10.713 -5.717 -6.422 1.00 85.19 208 LEU A O 1
ATOM 1661 N N . GLU A 1 209 ? 11.501 -6.394 -4.435 1.00 83.69 209 GLU A N 1
ATOM 1662 C CA . GLU A 1 209 ? 11.769 -7.776 -4.848 1.00 83.69 209 GLU A CA 1
ATOM 1663 C C . GLU A 1 209 ? 10.487 -8.504 -5.284 1.00 83.69 209 GLU A C 1
ATOM 1665 O O . GLU A 1 209 ? 10.483 -9.297 -6.239 1.00 83.69 209 GLU A O 1
ATOM 1670 N N . ARG A 1 210 ? 9.365 -8.192 -4.628 1.00 82.69 210 ARG A N 1
ATOM 1671 C CA . ARG A 1 210 ? 8.031 -8.666 -4.999 1.00 82.69 210 ARG A CA 1
ATOM 1672 C C . ARG A 1 210 ? 7.521 -8.068 -6.319 1.00 82.69 210 ARG A C 1
ATOM 1674 O O . ARG A 1 210 ? 6.781 -8.739 -7.036 1.00 82.69 210 ARG A O 1
ATOM 1681 N N . GLY A 1 211 ? 7.944 -6.869 -6.698 1.00 78.25 211 GLY A N 1
ATOM 1682 C CA . GLY A 1 211 ? 7.565 -6.227 -7.960 1.00 78.25 211 GLY A CA 1
ATOM 1683 C C . GLY A 1 211 ? 8.233 -6.806 -9.216 1.00 78.25 211 GLY A C 1
ATOM 1684 O O . GLY A 1 211 ? 7.867 -6.416 -10.326 1.00 78.25 211 GLY A O 1
ATOM 1685 N N . GLN A 1 212 ? 9.200 -7.721 -9.072 1.00 79.31 212 GLN A N 1
ATOM 1686 C CA . GLN A 1 212 ? 9.970 -8.268 -10.194 1.00 79.31 212 GLN A CA 1
ATOM 1687 C C . GLN A 1 212 ? 9.143 -9.218 -11.081 1.00 79.31 212 GLN A C 1
ATOM 1689 O O . GLN A 1 212 ? 8.543 -10.175 -10.588 1.00 79.31 212 GLN A O 1
ATOM 1694 N N . LYS A 1 213 ? 9.185 -9.003 -12.405 1.00 76.44 213 LYS A N 1
ATOM 1695 C CA . LYS A 1 213 ? 8.627 -9.931 -13.409 1.00 76.44 213 LYS A CA 1
ATOM 1696 C C . LYS A 1 213 ? 9.433 -11.243 -13.460 1.00 76.44 213 LYS A C 1
ATOM 1698 O O . LYS A 1 213 ? 10.663 -11.235 -13.381 1.00 76.44 213 LYS A O 1
ATOM 1703 N N . GLY A 1 214 ? 8.733 -12.362 -13.616 1.00 62.34 214 GLY A N 1
ATOM 1704 C CA . GLY A 1 214 ? 9.252 -13.726 -13.661 1.00 62.34 214 GLY A CA 1
ATOM 1705 C C . GLY A 1 214 ? 10.128 -14.029 -14.882 1.00 62.34 214 GLY A C 1
ATOM 1706 O O . GLY A 1 214 ? 9.871 -13.557 -15.984 1.00 62.34 214 GLY A O 1
ATOM 1707 N N . ILE A 1 215 ? 11.187 -14.800 -14.609 1.00 58.78 215 ILE A N 1
ATOM 1708 C CA . ILE A 1 215 ? 12.095 -15.579 -15.476 1.00 58.78 215 ILE A CA 1
ATOM 1709 C C . ILE A 1 215 ? 12.251 -15.094 -16.933 1.00 58.78 215 ILE A C 1
ATOM 1711 O O . ILE A 1 215 ? 11.870 -15.770 -17.883 1.00 58.78 215 ILE A O 1
ATOM 1715 N N . HIS A 1 216 ? 12.921 -13.957 -17.118 1.00 59.97 216 HIS A N 1
ATOM 1716 C CA . HIS A 1 216 ? 13.602 -13.637 -18.376 1.00 59.97 216 HIS A CA 1
ATOM 1717 C C . HIS A 1 216 ? 15.066 -13.281 -18.071 1.00 59.97 216 HIS A C 1
ATOM 1719 O O . HIS A 1 216 ? 15.344 -12.598 -17.085 1.00 59.97 216 HIS A O 1
ATOM 1725 N N . PHE A 1 217 ? 16.012 -13.737 -18.897 1.00 56.75 217 PHE A N 1
ATOM 1726 C CA . PHE A 1 217 ? 17.447 -13.465 -18.709 1.00 56.75 217 PHE A CA 1
ATOM 1727 C C . PHE A 1 217 ? 17.750 -11.955 -18.697 1.00 56.75 217 PHE A C 1
ATOM 1729 O O . PHE A 1 217 ? 18.490 -11.462 -17.849 1.00 56.75 217 PHE A O 1
ATOM 1736 N N . THR A 1 218 ? 17.081 -11.198 -19.570 1.00 59.00 218 THR A N 1
ATOM 1737 C CA . THR A 1 218 ? 17.161 -9.729 -19.633 1.00 59.00 218 THR A CA 1
ATOM 1738 C C . THR A 1 218 ? 16.662 -9.060 -18.350 1.00 59.00 218 THR A C 1
ATOM 1740 O O . THR A 1 218 ? 17.279 -8.116 -17.862 1.00 59.00 218 THR A O 1
ATOM 1743 N N . SER A 1 219 ? 15.607 -9.612 -17.744 1.00 61.78 219 SER A N 1
ATOM 1744 C CA . SER A 1 219 ? 15.066 -9.165 -16.456 1.00 61.78 219 SER A CA 1
ATOM 1745 C C . SER A 1 219 ? 16.080 -9.354 -15.322 1.00 61.78 219 SER A C 1
ATOM 1747 O O . SER A 1 219 ? 16.164 -8.495 -14.458 1.00 61.78 219 SER A O 1
ATOM 1749 N N . GLN A 1 220 ? 16.917 -10.400 -15.331 1.00 61.84 220 GLN A N 1
ATOM 1750 C CA . GLN A 1 220 ? 17.921 -10.625 -14.276 1.00 61.84 220 GLN A CA 1
ATOM 1751 C C . GLN A 1 220 ? 19.122 -9.672 -14.346 1.00 61.84 220 GLN A C 1
ATOM 1753 O O . GLN A 1 220 ? 19.607 -9.240 -13.299 1.00 61.84 220 GLN A O 1
ATOM 1758 N N . VAL A 1 221 ? 19.589 -9.332 -15.552 1.00 69.19 221 VAL A N 1
ATOM 1759 C CA . VAL A 1 221 ? 20.709 -8.392 -15.741 1.00 69.19 221 VAL A CA 1
ATOM 1760 C C . VAL A 1 221 ? 20.272 -6.969 -15.399 1.00 69.19 221 VAL A C 1
ATOM 1762 O O . VAL A 1 221 ? 20.930 -6.289 -14.610 1.00 69.19 221 VAL A O 1
ATOM 1765 N N . ASN A 1 222 ? 19.114 -6.549 -15.913 1.00 76.25 222 ASN A N 1
ATOM 1766 C CA . ASN A 1 222 ? 18.591 -5.207 -15.673 1.00 76.25 222 ASN A CA 1
ATOM 1767 C C . ASN A 1 222 ? 18.050 -5.036 -14.249 1.00 76.25 222 ASN A C 1
ATOM 1769 O O . ASN A 1 222 ? 18.050 -3.915 -13.743 1.00 76.25 222 ASN A O 1
ATOM 1773 N N . LYS A 1 223 ? 17.681 -6.131 -13.558 1.00 78.12 223 LYS A N 1
ATOM 1774 C CA . LYS A 1 223 ? 17.099 -6.110 -12.206 1.00 78.12 223 LYS A CA 1
ATOM 1775 C C . LYS A 1 223 ? 17.843 -5.188 -11.254 1.00 78.12 223 LYS A C 1
ATOM 1777 O O . LYS A 1 223 ? 17.212 -4.364 -10.613 1.00 78.12 223 LYS A O 1
ATOM 1782 N N . ARG A 1 224 ? 19.170 -5.312 -11.144 1.00 80.06 224 ARG A N 1
ATOM 1783 C CA . ARG A 1 224 ? 19.944 -4.527 -10.164 1.00 80.06 224 ARG A CA 1
ATOM 1784 C C . ARG A 1 224 ? 19.827 -3.026 -10.418 1.00 80.06 224 ARG A C 1
ATOM 1786 O O . ARG A 1 224 ? 19.685 -2.261 -9.470 1.00 80.06 224 ARG A O 1
ATOM 1793 N N . ILE A 1 225 ? 19.875 -2.626 -11.687 1.00 80.25 225 ILE A N 1
ATOM 1794 C CA . ILE A 1 225 ? 19.787 -1.223 -12.099 1.00 80.25 225 ILE A CA 1
ATOM 1795 C C . ILE A 1 225 ? 18.351 -0.728 -11.935 1.00 80.25 225 ILE A C 1
ATOM 1797 O O . ILE A 1 225 ? 18.135 0.326 -11.346 1.00 80.25 225 ILE A O 1
ATOM 1801 N N . GLU A 1 226 ? 17.371 -1.504 -12.394 1.00 82.44 226 GLU A N 1
ATOM 1802 C CA . GLU A 1 226 ? 15.956 -1.175 -12.246 1.00 82.44 226 GLU A CA 1
ATOM 1803 C C . GLU A 1 226 ? 15.547 -1.057 -10.780 1.00 82.44 226 GLU A C 1
ATOM 1805 O O . GLU A 1 226 ? 14.812 -0.144 -10.429 1.00 82.44 226 GLU A O 1
ATOM 1810 N N . ASP A 1 227 ? 16.013 -1.962 -9.919 1.00 83.50 227 ASP A N 1
ATOM 1811 C CA . ASP A 1 227 ? 15.715 -1.968 -8.489 1.00 83.50 227 ASP A CA 1
ATOM 1812 C C . ASP A 1 227 ? 16.362 -0.765 -7.810 1.00 83.50 227 ASP A C 1
ATOM 1814 O O . ASP A 1 227 ? 15.696 -0.055 -7.060 1.00 83.50 227 ASP A O 1
ATOM 1818 N N . PHE A 1 228 ? 17.630 -0.483 -8.119 1.00 84.06 228 PHE A N 1
ATOM 1819 C CA . PHE A 1 228 ? 18.312 0.707 -7.626 1.00 84.06 228 PHE A CA 1
ATOM 1820 C C . PHE A 1 228 ? 17.551 1.975 -8.031 1.00 84.06 228 PHE A C 1
ATOM 1822 O O . PHE A 1 228 ? 17.128 2.742 -7.169 1.00 84.06 228 PHE A O 1
ATOM 1829 N N . LEU A 1 229 ? 17.292 2.163 -9.327 1.00 83.50 229 LEU A N 1
ATOM 1830 C CA . LEU A 1 229 ? 16.556 3.320 -9.835 1.00 83.50 229 LEU A CA 1
ATOM 1831 C C . LEU A 1 229 ? 15.156 3.407 -9.224 1.00 83.50 229 LEU A C 1
ATOM 1833 O O . LEU A 1 229 ? 14.792 4.458 -8.706 1.00 83.50 229 LEU A O 1
ATOM 1837 N N . SER A 1 230 ? 14.395 2.312 -9.204 1.00 82.88 230 SER A N 1
ATOM 1838 C CA . SER A 1 230 ? 13.051 2.276 -8.614 1.00 82.88 230 SER A CA 1
ATOM 1839 C C . SER A 1 230 ? 13.083 2.631 -7.129 1.00 82.88 230 SER A C 1
ATOM 1841 O O . SER A 1 230 ? 12.229 3.382 -6.668 1.00 82.88 230 SER A O 1
ATOM 1843 N N . PHE A 1 231 ? 14.079 2.149 -6.379 1.00 84.00 231 PHE A N 1
ATOM 1844 C CA . PHE A 1 231 ? 14.224 2.434 -4.954 1.00 84.00 231 PHE A CA 1
ATOM 1845 C C . PHE A 1 231 ? 14.413 3.930 -4.685 1.00 84.00 231 PHE A C 1
ATOM 1847 O O . PHE A 1 231 ? 13.844 4.440 -3.723 1.00 84.00 231 PHE A O 1
ATOM 1854 N N . TYR A 1 232 ? 15.161 4.658 -5.513 1.00 84.00 232 TYR A N 1
ATOM 1855 C CA . TYR A 1 232 ? 15.342 6.103 -5.322 1.00 84.00 232 TYR A CA 1
ATOM 1856 C C . TYR A 1 232 ? 14.213 6.923 -5.952 1.00 84.00 232 TYR A C 1
ATOM 1858 O O . TYR A 1 232 ? 13.664 7.812 -5.303 1.00 84.00 232 TYR A O 1
ATOM 1866 N N . LEU A 1 233 ? 13.820 6.601 -7.187 1.00 83.06 233 LEU A N 1
ATOM 1867 C CA . LEU A 1 233 ? 12.825 7.360 -7.948 1.00 83.06 233 LEU A CA 1
ATOM 1868 C C . LEU A 1 233 ? 11.442 7.333 -7.297 1.00 83.06 233 LEU A C 1
ATOM 1870 O O . LEU A 1 233 ? 10.721 8.330 -7.343 1.00 83.06 233 LEU A O 1
ATOM 1874 N N . VAL A 1 234 ? 11.081 6.225 -6.642 1.00 82.44 234 VAL A N 1
ATOM 1875 C CA . VAL A 1 234 ? 9.774 6.088 -5.994 1.00 82.44 234 VAL A CA 1
ATOM 1876 C C . VAL A 1 234 ? 9.562 7.107 -4.868 1.00 82.44 234 VAL A C 1
ATOM 1878 O O . VAL A 1 234 ? 8.417 7.454 -4.598 1.00 82.44 234 VAL A O 1
ATOM 1881 N N . GLU A 1 235 ? 10.615 7.650 -4.248 1.00 83.12 235 GLU A N 1
ATOM 1882 C CA . GLU A 1 235 ? 10.478 8.658 -3.181 1.00 83.12 235 GLU A CA 1
ATOM 1883 C C . GLU A 1 235 ? 10.041 10.036 -3.688 1.00 83.12 235 GLU A C 1
ATOM 1885 O O . GLU A 1 235 ? 9.482 10.846 -2.942 1.00 83.12 235 GLU A O 1
ATOM 1890 N N . PHE A 1 236 ? 10.251 10.310 -4.972 1.00 79.88 236 PHE A N 1
ATOM 1891 C CA . PHE A 1 236 ? 9.875 11.577 -5.574 1.00 79.88 236 PHE A CA 1
ATOM 1892 C C . PHE A 1 236 ? 8.412 11.546 -6.001 1.00 79.88 236 PHE A C 1
ATOM 1894 O O . PHE A 1 236 ? 8.078 11.057 -7.079 1.00 79.88 236 PHE A O 1
ATOM 1901 N N . SER A 1 237 ? 7.514 12.088 -5.174 1.00 70.19 237 SER A N 1
ATOM 1902 C CA . SER A 1 237 ? 6.057 12.063 -5.401 1.00 70.19 237 SER A CA 1
ATOM 1903 C C . SER A 1 237 ? 5.636 12.564 -6.795 1.00 70.19 237 SER A C 1
ATOM 1905 O O . SER A 1 237 ? 4.678 12.044 -7.362 1.00 70.19 237 SER A O 1
ATOM 1907 N N . TYR A 1 238 ? 6.38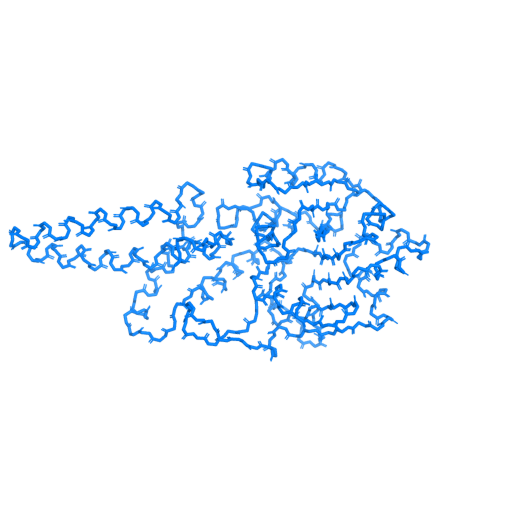3 13.514 -7.371 1.00 72.94 238 TYR A N 1
ATOM 1908 C CA . TYR A 1 238 ? 6.151 14.091 -8.701 1.00 72.94 238 TYR A CA 1
ATOM 1909 C C . TYR A 1 238 ? 6.516 13.165 -9.872 1.00 72.94 238 TYR A C 1
ATOM 1911 O O . TYR A 1 238 ? 6.015 13.358 -10.978 1.00 72.94 238 TYR A O 1
ATOM 1919 N N . ILE A 1 239 ? 7.351 12.147 -9.650 1.00 75.88 239 ILE A N 1
ATOM 1920 C CA . ILE A 1 239 ? 7.639 11.120 -10.651 1.00 75.88 239 ILE A CA 1
ATOM 1921 C C . ILE A 1 239 ? 6.485 10.122 -10.616 1.00 75.88 239 ILE A C 1
ATOM 1923 O O . ILE A 1 239 ? 6.399 9.271 -9.728 1.00 75.88 239 ILE A O 1
ATOM 1927 N N . THR A 1 240 ? 5.550 10.277 -11.552 1.00 76.50 240 THR A N 1
ATOM 1928 C CA . THR A 1 240 ? 4.429 9.345 -11.722 1.00 76.50 240 THR A CA 1
ATOM 1929 C C . THR A 1 240 ? 4.782 8.270 -12.752 1.00 76.50 240 THR A C 1
ATOM 1931 O O . THR A 1 240 ? 5.578 8.555 -13.652 1.00 76.50 240 THR A O 1
ATOM 1934 N N . PRO A 1 241 ? 4.185 7.063 -12.673 1.00 76.44 241 PRO A N 1
ATOM 1935 C CA . PRO A 1 241 ? 4.361 6.030 -13.697 1.00 76.44 241 PRO A CA 1
ATOM 1936 C C . PRO A 1 241 ? 4.132 6.580 -15.110 1.00 76.44 241 PRO A C 1
ATOM 1938 O O . PRO A 1 241 ? 4.998 6.454 -15.964 1.00 76.44 241 PRO A O 1
ATOM 1941 N N . ASN A 1 242 ? 3.058 7.350 -15.304 1.00 80.00 242 ASN A N 1
ATOM 1942 C CA . ASN A 1 242 ? 2.721 7.964 -16.591 1.00 80.00 242 ASN A CA 1
ATOM 1943 C C . ASN A 1 242 ? 3.809 8.918 -17.112 1.00 80.00 242 ASN A C 1
ATOM 1945 O O . ASN A 1 242 ? 4.049 8.987 -18.316 1.00 80.00 242 ASN A O 1
ATOM 1949 N N . THR A 1 243 ? 4.470 9.668 -16.222 1.00 81.88 243 THR A N 1
ATOM 1950 C CA . THR A 1 243 ? 5.590 10.542 -16.602 1.00 81.88 243 THR A CA 1
ATOM 1951 C C . THR A 1 243 ? 6.774 9.717 -17.100 1.00 81.88 243 THR A C 1
ATOM 1953 O O . THR A 1 243 ? 7.404 10.092 -18.086 1.00 81.88 243 THR A O 1
ATOM 1956 N N . ILE A 1 244 ? 7.054 8.580 -16.456 1.00 83.38 244 ILE A N 1
ATOM 1957 C CA . ILE A 1 244 ? 8.124 7.663 -16.868 1.00 83.38 244 ILE A CA 1
ATOM 1958 C C . ILE A 1 244 ? 7.794 7.033 -18.221 1.00 83.38 244 ILE A C 1
ATOM 1960 O O . ILE A 1 244 ? 8.656 7.021 -19.098 1.00 83.38 244 ILE A O 1
ATOM 1964 N N . THR A 1 245 ? 6.553 6.593 -18.433 1.00 84.25 245 THR A N 1
ATOM 1965 C CA . THR A 1 245 ? 6.101 6.054 -19.723 1.00 84.25 245 THR A CA 1
ATOM 1966 C C . THR A 1 245 ? 6.238 7.098 -20.840 1.00 84.25 245 THR A C 1
ATOM 1968 O O . THR A 1 245 ? 6.748 6.794 -21.917 1.00 84.25 245 THR A O 1
ATOM 1971 N N . LEU A 1 246 ? 5.869 8.362 -20.587 1.00 86.38 246 LEU A N 1
ATOM 1972 C CA . LEU A 1 246 ? 6.007 9.448 -21.568 1.00 86.38 246 LEU A CA 1
ATOM 1973 C C . LEU A 1 246 ? 7.473 9.711 -21.936 1.00 86.38 246 LEU A C 1
ATOM 1975 O O . LEU A 1 246 ? 7.796 9.829 -23.118 1.00 86.38 246 LEU A O 1
ATOM 1979 N N . ILE A 1 247 ? 8.362 9.772 -20.940 1.00 86.06 247 ILE A N 1
ATOM 1980 C CA . ILE A 1 247 ? 9.805 9.952 -21.160 1.00 86.06 247 ILE A CA 1
ATOM 1981 C C . ILE A 1 247 ? 10.381 8.762 -21.937 1.00 86.06 247 ILE A C 1
ATOM 1983 O O . ILE A 1 247 ? 11.142 8.961 -22.882 1.00 86.06 247 ILE A O 1
ATOM 1987 N N . THR A 1 248 ? 9.986 7.539 -21.581 1.00 87.62 248 THR A N 1
ATOM 1988 C CA . THR A 1 248 ? 10.432 6.307 -22.248 1.00 87.62 248 THR A CA 1
ATOM 1989 C C . THR A 1 248 ? 10.019 6.300 -23.720 1.00 87.62 248 THR A C 1
ATOM 1991 O O . THR A 1 248 ? 10.853 6.053 -24.589 1.00 87.62 248 THR A O 1
ATOM 1994 N N . ASN A 1 249 ? 8.774 6.682 -24.021 1.00 89.50 249 ASN A N 1
ATOM 1995 C CA . ASN A 1 249 ? 8.290 6.806 -25.396 1.00 89.50 249 ASN A CA 1
ATOM 1996 C C . ASN A 1 249 ? 9.040 7.888 -26.186 1.00 89.50 249 ASN A C 1
ATOM 1998 O O . ASN A 1 249 ? 9.410 7.663 -27.337 1.00 89.50 249 ASN A O 1
ATOM 2002 N N . LEU A 1 250 ? 9.313 9.049 -25.580 1.00 91.31 250 LEU A N 1
ATOM 2003 C CA . LEU A 1 250 ? 10.090 10.107 -26.232 1.00 91.31 250 LEU A CA 1
ATOM 2004 C C . LEU A 1 250 ? 11.513 9.634 -26.571 1.00 91.31 250 LEU A C 1
ATOM 2006 O O . LEU A 1 250 ? 11.993 9.856 -27.682 1.00 91.31 250 LEU A O 1
ATOM 2010 N N . LEU A 1 251 ? 12.166 8.940 -25.637 1.00 89.50 251 LEU A N 1
ATOM 2011 C CA . LEU A 1 251 ? 13.485 8.350 -25.858 1.00 89.50 251 LEU A CA 1
ATOM 2012 C C . LEU A 1 251 ? 13.454 7.284 -26.962 1.00 89.50 251 LEU A C 1
ATOM 2014 O O . LEU A 1 251 ? 14.370 7.242 -27.781 1.00 89.50 251 LEU A O 1
ATOM 2018 N N . ALA A 1 252 ? 12.393 6.478 -27.051 1.00 91.06 252 ALA A N 1
ATOM 2019 C CA . ALA A 1 252 ? 12.231 5.492 -28.119 1.00 91.06 252 ALA A CA 1
ATOM 2020 C C . ALA A 1 252 ? 12.160 6.142 -29.517 1.00 91.06 252 ALA A C 1
ATOM 2022 O O . ALA A 1 252 ? 12.788 5.652 -30.457 1.00 91.06 252 ALA A O 1
ATOM 2023 N N . TYR A 1 253 ? 11.479 7.285 -29.663 1.00 93.00 253 TYR A N 1
ATOM 2024 C CA . TYR A 1 253 ? 11.475 8.035 -30.928 1.00 93.00 253 TYR A CA 1
ATOM 2025 C C . TYR A 1 253 ? 12.855 8.610 -31.282 1.00 93.00 253 TYR A C 1
ATOM 2027 O O . TYR A 1 253 ? 13.247 8.612 -32.453 1.00 93.00 253 TYR A O 1
ATOM 2035 N N . ILE A 1 254 ? 13.625 9.052 -30.282 1.00 91.12 254 ILE A N 1
ATOM 2036 C CA . ILE A 1 254 ? 15.009 9.509 -30.479 1.00 91.12 254 ILE A CA 1
ATOM 2037 C C . ILE A 1 254 ? 15.891 8.345 -30.948 1.00 91.12 254 ILE A C 1
ATOM 2039 O O . ILE A 1 254 ? 16.653 8.504 -31.900 1.00 91.12 254 ILE A O 1
ATOM 2043 N N . VAL A 1 255 ? 15.746 7.162 -30.342 1.00 91.44 255 VAL A N 1
ATOM 2044 C CA . VAL A 1 255 ? 16.438 5.931 -30.762 1.00 91.44 255 VAL A CA 1
ATOM 2045 C C . VAL A 1 255 ? 16.128 5.597 -32.221 1.00 91.44 255 VAL A C 1
ATOM 2047 O O . VAL A 1 255 ? 17.049 5.377 -33.006 1.00 91.44 255 VAL A O 1
ATOM 2050 N N . ALA A 1 256 ? 14.849 5.611 -32.607 1.00 92.00 256 ALA A N 1
ATOM 2051 C CA . ALA A 1 256 ? 14.441 5.354 -33.987 1.00 92.00 256 ALA A CA 1
ATOM 2052 C C . ALA A 1 256 ? 15.067 6.367 -34.962 1.00 92.00 256 ALA A C 1
ATOM 2054 O O . ALA A 1 256 ? 15.595 5.985 -36.005 1.00 92.00 256 ALA A O 1
ATOM 2055 N N . THR A 1 257 ? 15.085 7.649 -34.589 1.00 92.44 257 THR A N 1
ATOM 2056 C CA . THR A 1 257 ? 15.707 8.715 -35.390 1.00 92.44 257 THR A CA 1
ATOM 2057 C C . THR A 1 257 ? 17.219 8.514 -35.533 1.00 92.44 257 THR A C 1
ATOM 2059 O O . THR A 1 257 ? 17.759 8.679 -36.623 1.00 92.44 257 THR A O 1
ATOM 2062 N N . LEU A 1 258 ? 17.916 8.101 -34.470 1.00 91.88 258 LEU A N 1
ATOM 2063 C CA . LEU A 1 258 ? 19.356 7.818 -34.519 1.00 91.88 258 LEU A CA 1
ATOM 2064 C C . LEU A 1 258 ? 19.689 6.652 -35.450 1.00 91.88 258 LEU A C 1
ATOM 2066 O O . LEU A 1 258 ? 20.683 6.725 -36.175 1.00 91.88 258 LEU A O 1
ATOM 2070 N N . PHE A 1 259 ? 18.851 5.613 -35.474 1.00 91.81 259 PHE A N 1
ATOM 2071 C CA . PHE A 1 259 ? 19.002 4.518 -36.430 1.00 91.81 259 PHE A CA 1
ATOM 2072 C C . PHE A 1 259 ? 18.789 4.976 -37.876 1.00 91.81 259 PHE A C 1
ATOM 2074 O O . PHE A 1 259 ? 19.563 4.584 -38.745 1.00 91.81 259 PHE A O 1
ATOM 2081 N N . LEU A 1 260 ? 17.815 5.857 -38.132 1.00 93.44 260 LEU A N 1
ATOM 2082 C CA . LEU A 1 260 ? 17.603 6.447 -39.461 1.00 93.44 260 LEU A CA 1
ATOM 2083 C C . LEU A 1 260 ? 18.783 7.319 -39.918 1.00 93.44 260 LEU A C 1
ATOM 2085 O O . LEU A 1 260 ? 19.097 7.362 -41.104 1.00 93.44 260 LEU A O 1
ATOM 2089 N N . LEU A 1 261 ? 19.465 7.984 -38.983 1.00 94.06 261 LEU A N 1
ATOM 2090 C CA . LEU A 1 261 ? 20.656 8.801 -39.243 1.00 94.06 261 LEU A CA 1
ATOM 2091 C C . LEU A 1 261 ? 21.963 7.982 -39.298 1.00 94.06 261 LEU A C 1
ATOM 2093 O O . LEU A 1 261 ? 23.046 8.565 -39.274 1.00 94.06 261 LEU A O 1
ATOM 2097 N N . ASN A 1 262 ? 21.883 6.645 -39.362 1.00 93.19 262 ASN A N 1
ATOM 2098 C CA . ASN A 1 262 ? 23.020 5.711 -39.356 1.00 93.19 262 ASN A CA 1
ATOM 2099 C C . ASN A 1 262 ? 23.934 5.811 -38.119 1.00 93.19 262 ASN A C 1
ATOM 2101 O O . ASN A 1 262 ? 25.075 5.344 -38.136 1.00 93.19 262 ASN A O 1
ATOM 2105 N N . ASN A 1 263 ? 23.452 6.384 -37.014 1.00 91.38 263 ASN A N 1
ATOM 2106 C CA . ASN A 1 263 ? 24.210 6.490 -35.771 1.00 91.38 263 ASN A CA 1
ATOM 2107 C C . ASN A 1 263 ? 23.920 5.293 -34.851 1.00 91.38 263 ASN A C 1
ATOM 2109 O O . ASN A 1 263 ? 23.310 5.414 -33.785 1.00 91.38 263 ASN A O 1
ATOM 2113 N N . PHE A 1 264 ? 24.341 4.106 -35.295 1.00 90.19 264 PHE A N 1
ATOM 2114 C CA . PHE A 1 264 ? 23.997 2.829 -34.660 1.00 90.19 264 PHE A CA 1
ATOM 2115 C C . PHE A 1 264 ? 24.524 2.695 -33.229 1.00 90.19 264 PHE A C 1
ATOM 2117 O O . PHE A 1 264 ? 23.824 2.157 -32.376 1.00 90.19 264 PHE A O 1
ATOM 2124 N N . LEU A 1 265 ? 25.731 3.197 -32.944 1.00 90.44 265 LEU A N 1
ATOM 2125 C CA . LEU A 1 265 ? 26.342 3.064 -31.618 1.00 90.44 265 LEU A CA 1
ATOM 2126 C C . LEU A 1 265 ? 25.529 3.809 -30.550 1.00 90.44 265 LEU A C 1
ATOM 2128 O O . LEU A 1 265 ? 25.186 3.230 -29.518 1.00 90.44 265 LEU A O 1
ATOM 2132 N N . LEU A 1 266 ? 25.177 5.074 -30.814 1.00 89.62 266 LEU A N 1
ATOM 2133 C CA . LEU A 1 266 ? 24.327 5.851 -29.910 1.00 89.62 266 LEU A CA 1
ATOM 2134 C C . LEU A 1 266 ? 22.906 5.285 -29.859 1.00 89.62 266 LEU A C 1
ATOM 2136 O O . LEU A 1 266 ? 22.329 5.214 -28.775 1.00 89.62 266 LEU A O 1
ATOM 2140 N N . GLY A 1 267 ? 22.367 4.835 -30.997 1.00 90.31 267 GLY A N 1
ATOM 2141 C CA . GLY A 1 267 ? 21.056 4.189 -31.068 1.00 90.31 267 GLY A CA 1
ATOM 2142 C C . GLY A 1 267 ? 20.955 2.960 -30.160 1.00 90.31 267 GLY A C 1
ATOM 2143 O O . GLY A 1 267 ? 20.014 2.859 -29.380 1.00 90.31 267 GLY A O 1
ATOM 2144 N N . ILE A 1 268 ? 21.952 2.069 -30.185 1.00 91.00 268 ILE A N 1
ATOM 2145 C CA . ILE A 1 268 ? 21.999 0.866 -29.337 1.00 91.00 268 ILE A CA 1
ATOM 2146 C C . ILE A 1 268 ? 22.113 1.232 -27.851 1.00 91.00 268 ILE A C 1
ATOM 2148 O O . ILE A 1 268 ? 21.403 0.657 -27.025 1.00 91.00 268 ILE A O 1
ATOM 2152 N N . LEU A 1 269 ? 22.972 2.194 -27.498 1.00 89.12 269 LEU A N 1
ATOM 2153 C CA . LEU A 1 269 ? 23.153 2.615 -26.105 1.00 89.12 269 LEU A CA 1
ATOM 2154 C C . LEU A 1 269 ? 21.865 3.220 -25.527 1.00 89.12 269 LEU A C 1
ATOM 2156 O O . LEU A 1 269 ? 21.453 2.868 -24.421 1.00 89.12 269 LEU A O 1
ATOM 2160 N N . LEU A 1 270 ? 21.198 4.091 -26.287 1.00 88.50 270 LEU A N 1
ATOM 2161 C CA . LEU A 1 270 ? 19.915 4.666 -25.887 1.00 88.50 270 LEU A CA 1
ATOM 2162 C C . LEU A 1 270 ? 18.796 3.617 -25.872 1.00 88.50 270 LEU A C 1
ATOM 2164 O O . LEU A 1 270 ? 17.986 3.632 -24.950 1.00 88.50 270 LEU A O 1
ATOM 2168 N N . ALA A 1 271 ? 18.771 2.674 -26.818 1.00 87.62 271 ALA A N 1
ATOM 2169 C CA . ALA A 1 271 ? 17.801 1.576 -26.827 1.00 87.62 271 ALA A CA 1
ATOM 2170 C C . ALA A 1 271 ? 17.912 0.707 -25.565 1.00 87.62 271 ALA A C 1
ATOM 2172 O O . ALA A 1 271 ? 16.899 0.322 -24.980 1.00 87.62 271 ALA A O 1
ATOM 2173 N N . PHE A 1 272 ? 19.139 0.441 -25.108 1.00 86.44 272 PHE A N 1
ATOM 2174 C CA . PHE A 1 272 ? 19.373 -0.262 -23.850 1.00 86.44 272 PHE A CA 1
ATOM 2175 C C . PHE A 1 272 ? 18.816 0.517 -22.650 1.00 86.44 272 PHE A C 1
ATOM 2177 O O . PHE A 1 272 ? 18.168 -0.064 -21.781 1.00 86.44 272 PHE A O 1
ATOM 2184 N N . LEU A 1 273 ? 19.001 1.841 -22.627 1.00 85.19 273 LEU A N 1
ATOM 2185 C CA . LEU A 1 273 ? 18.475 2.697 -21.563 1.00 85.19 273 LEU A CA 1
ATOM 2186 C C . LEU A 1 273 ? 16.938 2.735 -21.563 1.00 85.19 273 LEU A C 1
ATOM 2188 O O . LEU A 1 273 ? 16.335 2.581 -20.505 1.00 85.19 273 LEU A O 1
ATOM 2192 N N . VAL A 1 274 ? 16.312 2.842 -22.740 1.00 86.50 274 VAL A N 1
ATOM 2193 C CA . VAL A 1 274 ? 14.850 2.748 -22.921 1.00 86.50 274 VAL A CA 1
ATOM 2194 C C . VAL A 1 274 ? 14.314 1.417 -22.394 1.00 86.50 274 VAL A C 1
ATOM 2196 O O . VAL A 1 274 ? 13.313 1.392 -21.683 1.00 86.50 274 VAL A O 1
ATOM 2199 N N . SER A 1 275 ? 15.009 0.310 -22.676 1.00 83.06 275 SER A N 1
ATOM 2200 C CA . SER A 1 275 ? 14.617 -1.010 -22.172 1.00 83.06 275 SER A CA 1
ATOM 2201 C C . SER A 1 275 ? 14.643 -1.100 -20.643 1.00 83.06 275 SER A C 1
ATOM 2203 O O . SER A 1 275 ? 13.880 -1.887 -20.087 1.00 83.06 275 SER A O 1
ATOM 2205 N N . ILE A 1 276 ? 15.514 -0.348 -19.964 1.00 82.25 276 ILE A N 1
ATOM 2206 C CA . ILE A 1 276 ? 15.544 -0.284 -18.497 1.00 82.25 276 ILE A CA 1
ATOM 2207 C C . ILE A 1 276 ? 14.399 0.596 -17.988 1.00 82.25 276 ILE A C 1
ATOM 2209 O O . ILE A 1 276 ? 13.730 0.221 -17.026 1.00 82.25 276 ILE A O 1
ATOM 2213 N N . THR A 1 277 ? 14.155 1.756 -18.611 1.00 82.12 277 THR A N 1
ATOM 2214 C CA . THR A 1 277 ? 13.137 2.708 -18.137 1.00 82.12 277 THR A CA 1
ATOM 2215 C C . THR A 1 277 ? 11.708 2.200 -18.306 1.00 82.12 277 THR A C 1
ATOM 2217 O O . THR A 1 277 ? 10.876 2.493 -17.450 1.00 82.12 277 THR A O 1
ATOM 2220 N N . ASP A 1 278 ? 11.445 1.372 -19.318 1.00 79.19 278 ASP A N 1
ATOM 2221 C CA . ASP A 1 278 ? 10.162 0.675 -19.514 1.00 79.19 278 ASP A CA 1
ATOM 2222 C C . ASP A 1 278 ? 9.828 -0.299 -18.364 1.00 79.19 278 ASP A C 1
ATOM 2224 O O . ASP A 1 278 ? 8.674 -0.555 -18.049 1.00 79.19 278 ASP A O 1
ATOM 2228 N N . GLY A 1 279 ? 10.837 -0.828 -17.663 1.00 76.94 279 GLY A N 1
ATOM 2229 C CA . GLY A 1 279 ? 10.624 -1.662 -16.476 1.00 76.94 279 GLY A CA 1
ATOM 2230 C C . GLY A 1 279 ? 10.284 -0.871 -15.204 1.00 76.94 279 GLY A C 1
ATOM 2231 O O . GLY A 1 279 ? 9.765 -1.445 -14.238 1.00 76.94 279 GLY A O 1
ATOM 2232 N N . LEU A 1 280 ? 10.589 0.432 -15.175 1.00 80.94 280 LEU A N 1
ATOM 2233 C CA . LEU A 1 280 ? 10.494 1.266 -13.972 1.00 80.94 280 LEU A CA 1
ATOM 2234 C C . LEU A 1 280 ? 9.063 1.710 -13.666 1.00 80.94 280 LEU A C 1
ATOM 2236 O O . LEU A 1 280 ? 8.700 1.787 -12.490 1.00 80.94 280 LEU A O 1
ATOM 2240 N N . ASP A 1 281 ? 8.250 2.002 -14.682 1.00 78.62 281 ASP A N 1
ATOM 2241 C CA . ASP A 1 281 ? 6.898 2.537 -14.488 1.00 78.62 281 ASP A CA 1
ATOM 2242 C C . ASP A 1 281 ? 5.999 1.553 -13.716 1.00 78.62 281 ASP A C 1
ATOM 2244 O O . ASP A 1 281 ? 5.401 1.916 -12.697 1.00 78.62 281 ASP A O 1
ATOM 2248 N N . GLY A 1 282 ? 6.010 0.277 -14.102 1.00 76.56 282 GLY A N 1
ATOM 2249 C CA . GLY A 1 282 ? 5.254 -0.792 -13.470 1.00 76.56 282 GLY A CA 1
ATOM 2250 C C . GLY A 1 282 ? 5.774 -1.133 -12.075 1.00 76.56 282 GLY A C 1
ATOM 2251 O O . GLY A 1 282 ? 4.982 -1.460 -11.189 1.00 76.56 282 GLY A O 1
ATOM 2252 N N . LYS A 1 283 ? 7.089 -1.025 -11.832 1.00 82.81 283 LYS A N 1
ATOM 2253 C CA . LYS A 1 283 ? 7.661 -1.192 -10.484 1.00 82.81 283 LYS A CA 1
ATOM 2254 C C . LYS A 1 283 ? 7.211 -0.067 -9.558 1.00 82.81 283 LYS A C 1
ATOM 2256 O O . LYS A 1 283 ? 6.710 -0.338 -8.469 1.00 82.81 283 LYS A O 1
ATOM 2261 N N . ILE A 1 284 ? 7.323 1.182 -10.001 1.00 82.38 284 ILE A N 1
ATOM 2262 C CA . ILE A 1 284 ? 6.946 2.358 -9.208 1.00 82.38 284 ILE A CA 1
ATOM 2263 C C . ILE A 1 284 ? 5.439 2.376 -8.926 1.00 82.38 284 ILE A C 1
ATOM 2265 O O . ILE A 1 284 ? 5.042 2.652 -7.792 1.00 82.38 284 ILE A O 1
ATOM 2269 N N . ALA A 1 285 ? 4.600 2.010 -9.901 1.00 78.69 285 ALA A N 1
ATOM 2270 C CA . ALA A 1 285 ? 3.154 1.901 -9.708 1.00 78.69 285 ALA A CA 1
ATOM 2271 C C . ALA A 1 285 ? 2.782 0.878 -8.619 1.00 78.69 285 ALA A C 1
ATOM 2273 O O . ALA A 1 285 ? 1.962 1.174 -7.746 1.00 78.69 285 ALA A O 1
ATOM 2274 N N . ARG A 1 286 ? 3.419 -0.303 -8.632 1.00 78.75 286 ARG A N 1
ATOM 2275 C CA . ARG A 1 286 ? 3.190 -1.372 -7.642 1.00 78.75 286 ARG A CA 1
ATOM 2276 C C . ARG A 1 286 ? 3.685 -0.998 -6.250 1.00 78.75 286 ARG A C 1
ATOM 2278 O O . ARG A 1 286 ? 2.977 -1.227 -5.273 1.00 78.75 286 ARG A O 1
ATOM 2285 N N . LEU A 1 287 ? 4.861 -0.376 -6.151 1.00 81.81 287 LEU A N 1
ATOM 2286 C CA . LEU A 1 287 ? 5.402 0.094 -4.871 1.00 81.81 287 LEU A CA 1
ATOM 2287 C C . LEU A 1 287 ? 4.465 1.101 -4.193 1.00 81.81 287 LEU A C 1
ATOM 2289 O O . LEU A 1 287 ? 4.216 1.002 -2.992 1.00 81.81 287 LEU A O 1
ATOM 2293 N N . ARG A 1 288 ? 3.894 2.026 -4.973 1.00 79.31 288 ARG A N 1
ATOM 2294 C CA . ARG A 1 288 ? 2.950 3.042 -4.484 1.00 79.31 288 ARG A CA 1
ATOM 2295 C C . ARG A 1 288 ? 1.539 2.529 -4.207 1.00 79.31 288 ARG A C 1
ATOM 2297 O O . ARG A 1 288 ? 0.740 3.284 -3.664 1.00 79.31 288 ARG A O 1
ATOM 2304 N N . GLY A 1 289 ? 1.207 1.295 -4.591 1.00 70.12 289 GLY A N 1
ATOM 2305 C CA . GLY A 1 289 ? -0.173 0.800 -4.531 1.00 70.12 289 GLY A CA 1
ATOM 2306 C C . GLY A 1 289 ? -1.129 1.560 -5.462 1.00 70.12 289 GLY A C 1
ATOM 2307 O O . GLY A 1 289 ? -2.335 1.553 -5.247 1.00 70.12 289 GLY A O 1
ATOM 2308 N N . THR A 1 290 ? -0.602 2.247 -6.483 1.00 65.38 290 THR A N 1
ATOM 2309 C CA . THR A 1 290 ? -1.380 3.031 -7.459 1.00 65.38 290 THR A CA 1
ATOM 2310 C C . THR A 1 290 ? -1.423 2.334 -8.815 1.00 65.38 290 THR A C 1
ATOM 2312 O O . THR A 1 290 ? -1.306 2.980 -9.858 1.00 65.38 290 THR A O 1
ATOM 2315 N N . THR A 1 291 ? -1.527 1.008 -8.823 1.00 59.97 291 THR A N 1
ATOM 2316 C CA . THR A 1 291 ? -1.703 0.237 -10.056 1.00 59.97 291 THR A CA 1
ATOM 2317 C C . THR A 1 291 ? -3.068 0.592 -10.652 1.00 59.97 291 THR A C 1
ATOM 2319 O O . THR A 1 291 ? -4.111 0.489 -10.003 1.00 59.97 291 THR A O 1
ATOM 2322 N N . SER A 1 292 ? -3.074 1.091 -11.886 1.00 52.84 292 SER A N 1
ATOM 2323 C CA . SER A 1 292 ? -4.307 1.435 -12.596 1.00 52.84 292 SER A CA 1
ATOM 2324 C C . SER A 1 292 ? -4.547 0.420 -13.705 1.00 52.84 292 SER A C 1
ATOM 2326 O O . SER A 1 292 ? -3.611 0.104 -14.428 1.00 52.84 292 SER A O 1
ATOM 2328 N N . LYS A 1 293 ? -5.797 -0.027 -13.892 1.00 47.75 293 LYS A N 1
ATOM 2329 C CA . LYS A 1 293 ? -6.182 -0.961 -14.974 1.00 47.75 293 LYS A CA 1
ATOM 2330 C C . LYS A 1 293 ? -5.944 -0.415 -16.394 1.00 47.75 293 LYS A C 1
ATOM 2332 O O . LYS A 1 293 ? -6.123 -1.149 -17.351 1.00 47.75 293 LYS A O 1
ATOM 2337 N N . VAL A 1 294 ? -5.653 0.882 -16.528 1.00 38.72 294 VAL A N 1
ATOM 2338 C CA . VAL A 1 294 ? -5.475 1.580 -17.816 1.00 38.72 294 VAL A CA 1
ATOM 2339 C C . VAL A 1 294 ? -3.993 1.743 -18.176 1.00 38.72 294 VAL A C 1
ATOM 2341 O O . VAL A 1 294 ? -3.669 1.916 -19.343 1.00 38.72 294 VAL A O 1
ATOM 2344 N N . GLY A 1 295 ? -3.101 1.709 -17.183 1.00 37.16 295 GLY A N 1
ATOM 2345 C CA . GLY A 1 295 ? -1.647 1.802 -17.364 1.00 37.16 295 GLY A CA 1
ATOM 2346 C C . GLY A 1 295 ? -0.928 0.476 -17.112 1.00 37.16 295 GLY A C 1
ATOM 2347 O O . GLY A 1 295 ? 0.262 0.489 -16.814 1.00 37.16 295 GLY A O 1
ATOM 2348 N N . GLU A 1 296 ? -1.667 -0.633 -17.144 1.00 36.94 296 GLU A N 1
ATOM 2349 C CA . GLU A 1 296 ? -1.175 -2.009 -17.021 1.00 36.94 296 GLU A CA 1
ATOM 2350 C C . GLU A 1 296 ? -1.523 -2.780 -18.297 1.00 36.94 296 GLU A C 1
ATOM 2352 O O . GLU A 1 296 ? -0.689 -3.616 -18.710 1.00 36.94 296 GLU A O 1
#

Sequence (296 aa):
MIAVFLVDEISEDIFESFFLTRFCGITAFVRDCYILKKEANVKEVILLAKDRKKAEKAIAFSSNYLRKISIRIVSSVKEIVKASRKEAILFCDTVIFDESTIDLLLGVKSPVVACLTSFIPSTNSNSNLYSGLLFFAPNQFESIGNSSDEEYFTSFNKLFTTIKEREVNFVDVSSNSFYSVNLKRVLSPFVFKISNKDDLKNCKKALLERGQKGIHFTSQVNKRIEDFLSFYLVEFSYITPNTITLITNLLAYIVATLFLLNNFLLGILLAFLVSITDGLDGKIARLRGTTSKVGE

Foldseek 3Di:
DEEEEEFFPADPQLLCQAQPDFQLQAHLVLLVLLLCCVQVVHQEYEYADPPVVSVVVSCVRRVVRDPRHHYYYDPFCVVVLVVQQFHKYKYAYSKHWHNVVVVQQVVDPDQKEWEFEPDDDDDDDDDSHTQRIMIGDGPSVNVVSPPPDSPQPNDSVSVVVVCVVDDYHYDYQVPDWDQDPVQRGIDGTDMFHDDGNCSSVVSLLVLLVVLQRDDDPLSVVLSVVLSVCLSVQSNNNPDALVNLVVVLVVLLVVLVVCVVVVVPVVSVVSVSVSVSSNSNSSSSCSSSSNDDPVSD

Secondary structure (DSSP, 8-state):
-EEEEE-TTS-HHHHIIIIISEETTEEHHHHHHHHHHHHS---EEEEE-SSHHHHHHHHHHHTTT-TT-EEEEES-HHHHHHHHTSS-EEEE-SEEE-HHHHHHHHHS-SSEEEEE----SSS---S--EEEEEEE-TTTTHHHHTSS-GGGGSSHHHHHHHHHTS--EEEETTT--EEETTTTEEE---EEE--SHHHHHHHHHHHHHHTPPSS-HHHHHHHHHHHHHHHHHTT-TT--HHHHHHHHHHHHHHHHHHHHTT-HHHHHHHHHHHHHHHHHHHHHHHHTT---TT--

pLDDT: mean 79.32, std 12.21, range [32.06, 94.06]